Protein AF-A0A6B0T0N5-F1 (afdb_monomer_lite)

pLDDT: mean 71.45, std 16.98, range [38.38, 96.38]

Sequence (260 aa):
MSGNSGDNGNGEDGQPQGGQPSGGQPNGTQPPQDGHQPQDGRPPQGGQQPGGQPPQGGQPPQGQQPQGQPPQGQPPQGQPPQGQPRQRGRSAGRSALDDVTETLQQPSVKKHLEFIVGIFVTVGVGFGLSFFLLASLLPTGSQAAAGGSGSGFITAFGLFFGLFL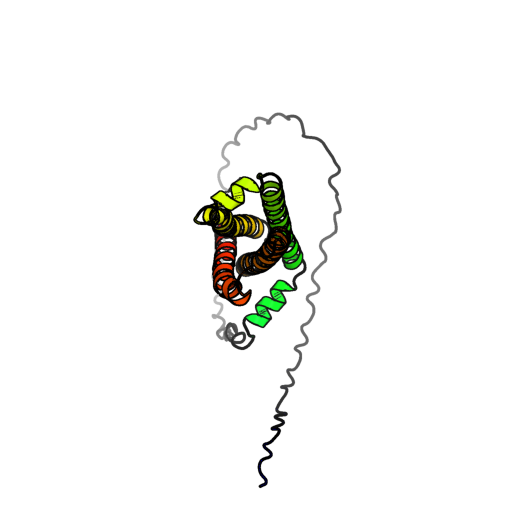TPLVATLTGIITGLEIEEEPRSAALTGAVGGFVGYIVFLFIVFVFSSLVSSGGGGTGNLGEILGPAIGWGIGVAVAGAASAFLARKLRLGGLNVV

Secondary structure (DSSP, 8-state):
------------------PPP------------------S--PPPP-PPP-PPPPPPPPPP-PPPP-PPPP-PPPP-----------TTS-TTS-HHHHHHHHHTSHHHHHHHHHHHHHHHHHHHHHHHHHHHHHHHS-HHHHHTTTTTTHHHHHHHHHHHHHHHHHHHHHHHHHHHHHH--S-HHHHHHHHHHHHHHHHHHHHHHHHHHHHHHHTTT--PPPHHHHHHHHHHHHHHHHHHHHHHHHHHHHHHHTT----

Structure (mmCIF, N/CA/C/O backbone):
data_AF-A0A6B0T0N5-F1
#
_entry.id   AF-A0A6B0T0N5-F1
#
loop_
_atom_site.group_PDB
_atom_site.id
_atom_site.type_symbol
_atom_site.label_atom_id
_atom_site.label_alt_id
_atom_site.label_comp_id
_atom_site.label_asym_id
_atom_site.label_entity_id
_atom_site.label_seq_id
_atom_site.pdbx_PDB_ins_code
_atom_site.Cartn_x
_atom_site.Cartn_y
_atom_site.Cartn_z
_atom_site.occupancy
_atom_site.B_iso_or_equiv
_atom_site.auth_seq_id
_atom_site.auth_comp_id
_atom_site.auth_asym_id
_atom_site.auth_atom_id
_atom_site.pdbx_PDB_model_num
ATOM 1 N N . MET A 1 1 ? 31.386 -46.533 13.422 1.00 45.22 1 MET A N 1
ATOM 2 C CA . MET A 1 1 ? 31.068 -45.411 14.333 1.00 45.22 1 MET A CA 1
ATOM 3 C C . MET A 1 1 ? 29.778 -44.804 13.792 1.00 45.22 1 MET A C 1
ATOM 5 O O . MET A 1 1 ? 29.853 -44.101 12.803 1.00 45.22 1 MET A O 1
ATOM 9 N N . SER A 1 2 ? 28.578 -45.304 14.094 1.00 55.00 2 SER A N 1
ATOM 10 C CA . SER A 1 2 ? 27.897 -45.529 15.383 1.00 55.00 2 SER A CA 1
ATOM 11 C C . SER A 1 2 ? 27.675 -44.236 16.171 1.00 55.00 2 SER A C 1
ATOM 13 O O . SER A 1 2 ? 28.649 -43.624 16.597 1.00 55.00 2 SER A O 1
ATOM 15 N N . GLY A 1 3 ? 26.398 -43.894 16.377 1.00 44.66 3 GLY A N 1
ATOM 16 C CA . GLY A 1 3 ? 25.896 -42.770 17.177 1.00 44.66 3 GLY A CA 1
ATOM 17 C C . GLY A 1 3 ? 25.321 -41.652 16.294 1.00 44.66 3 GLY A C 1
ATOM 18 O O . GLY A 1 3 ? 25.988 -41.222 15.370 1.00 44.66 3 GLY A O 1
ATOM 19 N N . ASN A 1 4 ? 24.118 -41.123 16.493 1.00 55.47 4 ASN A N 1
ATOM 20 C CA . ASN A 1 4 ? 23.304 -41.138 17.695 1.00 55.47 4 ASN A CA 1
ATOM 21 C C . ASN A 1 4 ? 21.843 -40.831 17.331 1.00 55.47 4 ASN A C 1
ATOM 23 O O . ASN A 1 4 ? 21.558 -39.828 16.677 1.00 55.47 4 ASN A O 1
ATOM 27 N N . SER A 1 5 ? 20.951 -41.709 17.774 1.00 61.62 5 SER A N 1
ATOM 28 C CA . SER A 1 5 ? 19.510 -41.508 17.830 1.00 61.62 5 SER A CA 1
ATOM 29 C C . SER A 1 5 ? 19.187 -40.578 19.003 1.00 61.62 5 SER A C 1
ATOM 31 O O . SER A 1 5 ? 19.643 -40.823 20.115 1.00 61.62 5 SER A O 1
ATOM 33 N N . GLY A 1 6 ? 18.387 -39.543 18.772 1.00 54.03 6 GLY A N 1
ATOM 34 C CA . GLY A 1 6 ? 17.740 -38.754 19.823 1.00 54.03 6 GLY A CA 1
ATOM 35 C C . GLY A 1 6 ? 16.381 -38.327 19.282 1.00 54.03 6 GLY A C 1
ATOM 36 O O . GLY A 1 6 ? 16.329 -37.538 18.348 1.00 54.03 6 GLY A O 1
ATOM 37 N N . ASP A 1 7 ? 15.331 -39.097 19.541 1.00 59.59 7 ASP A N 1
ATOM 38 C CA . ASP A 1 7 ? 14.508 -39.098 20.761 1.00 59.59 7 ASP A CA 1
ATOM 39 C C . ASP A 1 7 ? 13.279 -38.201 20.544 1.00 59.59 7 ASP A C 1
ATOM 41 O O . ASP A 1 7 ? 13.324 -36.976 20.646 1.00 59.59 7 ASP A O 1
ATOM 45 N N . ASN A 1 8 ? 12.196 -38.864 20.128 1.00 52.53 8 ASN A N 1
ATOM 46 C CA . ASN A 1 8 ? 10.868 -38.305 19.927 1.00 52.53 8 ASN A CA 1
ATOM 47 C C . ASN A 1 8 ? 10.165 -38.241 21.287 1.00 52.53 8 ASN A C 1
ATOM 49 O O . ASN A 1 8 ? 9.547 -39.215 21.722 1.00 52.53 8 ASN A O 1
ATOM 53 N N . GLY A 1 9 ? 10.229 -37.081 21.934 1.00 53.62 9 GLY A N 1
ATOM 54 C CA . GLY A 1 9 ? 9.404 -36.773 23.096 1.00 53.62 9 GLY A CA 1
ATOM 55 C C . GLY A 1 9 ? 7.962 -36.473 22.687 1.00 53.62 9 GLY A C 1
ATOM 56 O O . GLY A 1 9 ? 7.619 -35.321 22.428 1.00 53.62 9 GLY A O 1
ATOM 57 N N . ASN A 1 10 ? 7.121 -37.509 22.649 1.00 53.97 10 ASN A N 1
ATOM 58 C CA . ASN A 1 10 ? 5.663 -37.384 22.700 1.00 53.97 10 ASN A CA 1
ATOM 59 C C . ASN A 1 10 ? 5.256 -36.863 24.088 1.00 53.97 10 ASN A C 1
ATOM 61 O O . ASN A 1 10 ? 5.257 -37.615 25.060 1.00 53.97 10 ASN A O 1
ATOM 65 N N . GLY A 1 11 ? 4.915 -35.578 24.174 1.00 50.91 11 GLY A N 1
ATOM 66 C CA . GLY A 1 11 ? 4.232 -34.985 25.323 1.00 50.91 11 GLY A CA 1
ATOM 67 C C . GLY A 1 11 ? 2.725 -34.959 25.084 1.00 50.91 11 GLY A C 1
ATOM 68 O O . GLY A 1 11 ? 2.196 -33.971 24.577 1.00 50.91 11 GLY A O 1
ATOM 69 N N . GLU A 1 12 ? 2.048 -36.055 25.417 1.00 54.28 12 GLU A N 1
ATOM 70 C CA . GLU A 1 12 ? 0.588 -36.158 25.492 1.00 54.28 12 GLU A CA 1
ATOM 71 C C . GLU A 1 12 ? 0.124 -35.826 26.917 1.00 54.28 12 GLU A C 1
ATOM 73 O O . GLU A 1 12 ? -0.150 -36.732 27.693 1.00 54.28 12 GLU A O 1
ATOM 78 N N . ASP A 1 13 ? 0.000 -34.543 27.272 1.00 55.19 13 ASP A N 1
ATOM 79 C CA . ASP A 1 13 ? -0.496 -34.152 28.599 1.00 55.19 13 ASP A CA 1
ATOM 80 C C . ASP A 1 13 ? -1.649 -33.136 28.522 1.00 55.19 13 ASP A C 1
ATOM 82 O O . ASP A 1 13 ? -1.466 -31.944 28.277 1.00 55.19 13 ASP A O 1
ATOM 86 N N . GLY A 1 14 ? -2.856 -33.631 28.819 1.00 48.72 14 GLY A N 1
ATOM 87 C CA . GLY A 1 14 ? -3.828 -32.922 29.656 1.00 48.72 14 GLY A CA 1
ATOM 88 C C . GLY A 1 14 ? -4.760 -31.908 28.988 1.00 48.72 14 GLY A C 1
ATOM 89 O O . GLY A 1 14 ? -4.636 -30.706 29.207 1.00 48.72 14 GLY A O 1
ATOM 90 N N . GLN A 1 15 ? -5.803 -32.384 28.301 1.00 51.88 15 GLN A N 1
ATOM 91 C CA . GLN A 1 15 ? -7.013 -31.581 28.077 1.00 51.88 15 GLN A CA 1
ATOM 92 C C . GLN A 1 15 ? -7.787 -31.395 29.400 1.00 51.88 15 GLN A C 1
ATOM 94 O O . GLN A 1 15 ? -8.217 -32.388 29.990 1.00 51.88 15 GLN A O 1
ATOM 99 N N . PRO A 1 16 ? -8.055 -30.160 29.865 1.00 59.62 16 PRO A N 1
ATOM 100 C CA . PRO A 1 16 ? -9.042 -29.939 30.911 1.00 59.62 16 PRO A CA 1
ATOM 101 C C . PRO A 1 16 ? -10.453 -30.037 30.310 1.00 59.62 16 PRO A C 1
ATOM 103 O O . PRO A 1 16 ? -10.845 -29.224 29.472 1.00 59.62 16 PRO A O 1
ATOM 106 N N . GLN A 1 17 ? -11.237 -31.021 30.764 1.00 52.34 17 GLN A N 1
ATOM 107 C CA . GLN A 1 17 ? -12.689 -31.068 30.561 1.00 52.34 17 GLN A CA 1
ATOM 108 C C . GLN A 1 17 ? -13.335 -29.880 31.290 1.00 52.34 17 GLN A C 1
ATOM 110 O O . GLN A 1 17 ? -13.640 -29.936 32.481 1.00 52.34 17 GLN A O 1
ATOM 115 N N . GLY A 1 18 ? -13.509 -28.771 30.573 1.00 47.53 18 GLY A N 1
ATOM 116 C CA . GLY A 1 18 ? -14.302 -27.633 31.018 1.00 47.53 18 GLY A CA 1
ATOM 117 C C . GLY A 1 18 ? -15.788 -27.948 30.877 1.00 47.53 18 GLY A C 1
ATOM 118 O O . GLY A 1 18 ? -16.300 -28.033 29.764 1.00 47.53 18 GLY A O 1
ATOM 119 N N . GLY A 1 19 ? -16.477 -28.126 32.004 1.00 49.06 19 GLY A N 1
ATOM 120 C CA . GLY A 1 19 ? -17.927 -28.285 32.046 1.00 49.06 19 GLY A CA 1
ATOM 121 C C . GLY A 1 19 ? -18.649 -27.087 31.421 1.00 49.06 19 GLY A C 1
ATOM 122 O O . GLY A 1 19 ? -18.372 -25.935 31.754 1.00 49.06 19 GLY A O 1
ATOM 123 N N . GLN A 1 20 ? -19.587 -27.376 30.518 1.00 52.75 20 GLN A N 1
ATOM 124 C CA . GLN A 1 20 ? -20.533 -26.414 29.954 1.00 52.75 20 GLN A CA 1
ATOM 125 C C . GLN A 1 20 ? -21.443 -25.839 31.053 1.00 52.75 20 GLN A C 1
ATOM 127 O O . GLN A 1 20 ? -22.179 -26.600 31.686 1.00 52.75 20 GLN A O 1
ATOM 132 N N . PRO A 1 21 ? -21.503 -24.511 31.246 1.00 59.00 21 PRO A N 1
ATOM 133 C CA . PRO A 1 21 ? -22.645 -23.902 31.902 1.00 59.00 21 PRO A CA 1
ATOM 134 C C . PRO A 1 21 ? -23.832 -23.914 30.927 1.00 59.00 21 PRO A C 1
ATOM 136 O O . PRO A 1 21 ? -23.795 -23.288 29.868 1.00 59.00 21 PRO A O 1
ATOM 139 N N . SER A 1 22 ? -24.893 -24.640 31.289 1.00 53.03 22 SER A N 1
ATOM 140 C CA . SER A 1 22 ? -26.209 -24.533 30.648 1.00 53.03 22 SER A CA 1
ATOM 141 C C . SER A 1 22 ? -26.789 -23.146 30.938 1.00 53.03 22 SER A C 1
ATOM 143 O O . SER A 1 22 ? -27.428 -22.925 31.964 1.00 53.03 22 SER A O 1
ATOM 145 N N . GLY A 1 23 ? -26.503 -22.188 30.056 1.00 48.84 23 GLY A N 1
ATOM 146 C CA . GLY A 1 23 ? -27.113 -20.864 30.062 1.00 48.84 23 GLY A CA 1
ATOM 147 C C . GLY A 1 23 ? -28.524 -20.941 29.490 1.00 48.84 23 GLY A C 1
ATOM 148 O O . GLY A 1 23 ? -28.699 -21.218 28.306 1.00 48.84 23 GLY A O 1
ATOM 149 N N . GLY A 1 24 ? -29.527 -20.714 30.337 1.00 47.44 24 GLY A N 1
ATOM 150 C CA . GLY A 1 24 ? -30.916 -20.573 29.917 1.00 47.44 24 GLY A CA 1
ATOM 151 C C . GLY A 1 24 ? -31.087 -19.408 28.939 1.00 47.44 24 GLY A C 1
ATOM 152 O O . GLY A 1 24 ? -30.559 -18.318 29.155 1.00 47.44 24 GLY A O 1
ATOM 153 N N . GLN A 1 25 ? -31.836 -19.655 27.865 1.00 51.22 25 GLN A N 1
ATOM 154 C CA . GLN A 1 25 ? -32.282 -18.646 26.907 1.00 51.22 25 GLN A CA 1
ATOM 155 C C . GLN A 1 25 ? -33.119 -17.562 27.607 1.00 51.22 25 GLN A C 1
ATOM 157 O O . GLN A 1 25 ? -34.150 -17.886 28.203 1.00 51.22 25 GLN A O 1
ATOM 162 N N . PRO A 1 26 ? -32.774 -16.270 27.476 1.00 55.97 26 PRO A N 1
ATOM 163 C CA . PRO A 1 26 ? -33.739 -15.204 27.660 1.00 55.97 26 PRO A CA 1
ATOM 164 C C . PRO A 1 26 ? -34.680 -15.217 26.453 1.00 55.97 26 PRO A C 1
ATOM 166 O O . PRO A 1 26 ? -34.290 -14.913 25.325 1.00 55.97 26 PRO A O 1
ATOM 169 N N . ASN A 1 27 ? -35.928 -15.599 26.700 1.00 54.50 27 ASN A N 1
ATOM 170 C CA . ASN A 1 27 ? -37.027 -15.469 25.757 1.00 54.50 27 ASN A CA 1
ATOM 171 C C . ASN A 1 27 ? -37.377 -13.972 25.662 1.00 54.50 27 ASN A C 1
ATOM 173 O O . ASN A 1 27 ? -38.147 -13.452 26.466 1.00 54.50 27 ASN A O 1
ATOM 177 N N . GLY A 1 28 ? -36.708 -13.257 24.756 1.00 46.03 28 GLY A N 1
ATOM 178 C CA . GLY A 1 28 ? -36.844 -11.815 24.560 1.00 46.03 28 GLY A CA 1
ATOM 179 C C . GLY A 1 28 ? -37.421 -11.500 23.187 1.00 46.03 28 GLY A C 1
ATOM 180 O O . GLY A 1 28 ? -36.682 -11.389 22.218 1.00 46.03 28 GLY A O 1
ATOM 181 N N . THR A 1 29 ? -38.749 -11.413 23.139 1.00 50.28 29 THR A N 1
ATOM 182 C CA . THR A 1 29 ? -39.591 -10.648 22.200 1.00 50.28 29 THR A CA 1
ATOM 183 C C . THR A 1 29 ? -38.930 -10.087 20.934 1.00 50.28 29 THR A C 1
ATOM 185 O O . THR A 1 29 ? -38.256 -9.058 20.955 1.00 50.28 29 THR A O 1
ATOM 188 N N . GLN A 1 30 ? -39.266 -10.732 19.817 1.00 52.97 30 GLN A N 1
ATOM 189 C CA . GLN A 1 30 ? -39.286 -10.189 18.458 1.00 52.97 30 GLN A CA 1
ATOM 190 C C . GLN A 1 30 ? -39.904 -8.773 18.429 1.00 52.97 30 GLN A C 1
ATOM 192 O O . GLN A 1 30 ? -41.056 -8.623 18.845 1.00 52.97 30 GLN A O 1
ATOM 197 N N . PRO A 1 31 ? -39.212 -7.738 17.920 1.00 60.34 31 PRO A N 1
ATOM 198 C CA . PRO A 1 31 ? -39.887 -6.522 17.492 1.00 60.34 31 PRO A CA 1
ATOM 199 C C . PRO A 1 31 ? -40.668 -6.798 16.189 1.00 60.34 31 PRO A C 1
ATOM 201 O O . PRO A 1 31 ? -40.189 -7.561 15.342 1.00 60.34 31 PRO A O 1
ATOM 204 N N . PRO A 1 32 ? -41.872 -6.222 16.018 1.00 58.97 32 PRO A N 1
ATOM 205 C CA . PRO A 1 32 ? -42.664 -6.392 14.806 1.00 58.97 32 PRO A CA 1
ATOM 206 C C . PRO A 1 32 ? -41.927 -5.824 13.587 1.00 58.97 32 PRO A C 1
ATOM 208 O O . PRO A 1 32 ? -41.396 -4.714 13.609 1.00 58.97 32 PRO A O 1
ATOM 211 N N . GLN A 1 33 ? -41.885 -6.627 12.524 1.00 53.69 33 GLN A N 1
ATOM 212 C CA . GLN A 1 33 ? -41.485 -6.211 11.186 1.00 53.69 33 GLN A CA 1
ATOM 213 C C . GLN A 1 33 ? -42.574 -5.308 10.602 1.00 53.69 33 GLN A C 1
ATOM 215 O O . GLN A 1 33 ? -43.475 -5.788 9.919 1.00 53.69 33 GLN A O 1
ATOM 220 N N . ASP A 1 34 ? -42.464 -4.004 10.832 1.00 51.75 34 ASP A N 1
ATOM 221 C CA . ASP A 1 34 ? -43.164 -3.021 10.010 1.00 51.75 34 ASP A CA 1
ATOM 222 C C . ASP A 1 34 ? -42.288 -2.713 8.798 1.00 51.75 34 ASP A C 1
ATOM 224 O O . ASP A 1 34 ? -41.335 -1.931 8.832 1.00 51.75 34 ASP A O 1
ATOM 228 N N . GLY A 1 35 ? -42.576 -3.434 7.717 1.00 54.34 35 GLY A N 1
ATOM 229 C CA . GLY A 1 35 ? -41.974 -3.198 6.422 1.00 54.34 35 GLY A CA 1
ATOM 230 C C . GLY A 1 35 ? -42.532 -1.930 5.797 1.00 54.34 35 GLY A C 1
ATOM 231 O O . GLY A 1 35 ? -43.710 -1.890 5.477 1.00 54.34 35 GLY A O 1
ATOM 232 N N . HIS A 1 36 ? -41.668 -0.959 5.510 1.00 50.00 36 HIS A N 1
ATOM 233 C CA . HIS A 1 36 ? -41.906 0.039 4.471 1.00 50.00 36 HIS A CA 1
ATOM 234 C C . HIS A 1 36 ? -40.591 0.328 3.735 1.00 50.00 36 HIS A C 1
ATOM 236 O O . HIS A 1 36 ? -39.667 0.931 4.274 1.00 50.00 36 HIS A O 1
ATOM 242 N N . GLN A 1 37 ? -40.519 -0.132 2.484 1.00 59.84 37 GLN A N 1
ATOM 243 C CA . GLN A 1 37 ? -39.606 0.395 1.471 1.00 59.84 37 GLN A CA 1
ATOM 244 C C . GLN A 1 37 ? -39.959 1.864 1.200 1.00 59.84 37 GLN A C 1
ATOM 246 O O . GLN A 1 37 ? -41.126 2.146 0.919 1.00 59.84 37 GLN A O 1
ATOM 251 N N . PRO A 1 38 ? -38.994 2.795 1.167 1.00 55.47 38 PRO A N 1
ATOM 252 C CA . PRO A 1 38 ? -39.177 4.043 0.451 1.00 55.47 38 PRO A CA 1
ATOM 253 C C . PRO A 1 38 ? -38.875 3.799 -1.028 1.00 55.47 38 PRO A C 1
ATOM 255 O O . PRO A 1 38 ? -37.735 3.562 -1.426 1.00 55.47 38 PRO A O 1
ATOM 258 N N . GLN A 1 39 ? -39.949 3.829 -1.810 1.00 49.47 39 GLN A N 1
ATOM 259 C CA . GLN A 1 39 ? -39.940 4.016 -3.252 1.00 49.47 39 GLN A CA 1
ATOM 260 C C . GLN A 1 39 ? -39.214 5.302 -3.656 1.00 49.47 39 GLN A C 1
ATOM 262 O O . GLN A 1 39 ? -39.165 6.294 -2.928 1.00 49.47 39 GLN A O 1
ATOM 267 N N . ASP A 1 40 ? -38.713 5.237 -4.880 1.00 55.44 40 ASP A N 1
ATOM 268 C CA . ASP A 1 40 ? -38.155 6.293 -5.704 1.00 55.44 40 ASP A CA 1
ATOM 269 C C . ASP A 1 40 ? -38.819 7.677 -5.576 1.00 55.44 40 ASP A C 1
ATOM 271 O O . ASP A 1 40 ? -40.035 7.828 -5.652 1.00 55.44 40 ASP A O 1
ATOM 275 N N . GLY A 1 41 ? -37.965 8.705 -5.564 1.00 53.41 41 GLY A N 1
ATOM 276 C CA . GLY A 1 41 ? -38.177 9.930 -6.336 1.00 53.41 41 GLY A CA 1
ATOM 277 C C . GLY A 1 41 ? -39.204 10.944 -5.822 1.00 53.41 41 GLY A C 1
ATOM 278 O O . GLY A 1 41 ? -40.396 10.826 -6.086 1.00 53.41 41 GLY A O 1
ATOM 279 N N . ARG A 1 42 ? -38.693 12.053 -5.267 1.00 55.69 42 ARG A N 1
ATOM 280 C CA . ARG A 1 42 ? -38.966 13.470 -5.631 1.00 55.69 42 ARG A CA 1
ATOM 281 C C . ARG A 1 42 ? -38.661 14.385 -4.431 1.00 55.69 42 ARG A C 1
ATOM 283 O O . ARG A 1 42 ? -39.064 14.063 -3.318 1.00 55.69 42 ARG A O 1
ATOM 290 N N . PRO A 1 43 ? -37.996 15.539 -4.626 1.00 55.75 43 PRO A N 1
ATOM 291 C CA . PRO A 1 43 ? -37.850 16.528 -3.562 1.00 55.75 43 PRO A CA 1
ATOM 292 C C . PRO A 1 43 ? -39.220 17.159 -3.241 1.00 55.75 43 PRO A C 1
ATOM 294 O O . PRO A 1 43 ? -39.907 17.597 -4.170 1.00 55.75 43 PRO A O 1
ATOM 297 N N . PRO A 1 44 ? -39.641 17.242 -1.964 1.00 57.66 44 PRO A N 1
ATOM 298 C CA . PRO A 1 44 ? -40.826 18.001 -1.602 1.00 57.66 44 PRO A CA 1
ATOM 299 C C . PRO A 1 44 ? -40.544 19.499 -1.765 1.00 57.66 44 PRO A C 1
ATOM 301 O O . PRO A 1 44 ? -39.641 20.061 -1.143 1.00 57.66 44 PRO A O 1
ATOM 304 N N . GLN A 1 45 ? -41.330 20.133 -2.634 1.00 57.38 45 GLN A N 1
ATOM 305 C CA . GLN A 1 45 ? -41.459 21.582 -2.744 1.00 57.38 45 GLN A CA 1
ATOM 306 C C . GLN A 1 45 ? -41.973 22.186 -1.434 1.00 57.38 45 GLN A C 1
ATOM 308 O O . GLN A 1 45 ? -42.754 21.573 -0.709 1.00 57.38 45 GLN A O 1
ATOM 313 N N . GLY A 1 46 ? -41.515 23.412 -1.173 1.00 57.78 46 GLY A N 1
ATOM 314 C CA . GLY A 1 46 ? -41.734 24.173 0.050 1.00 57.78 46 GLY A CA 1
ATOM 315 C C . GLY A 1 46 ? -43.174 24.192 0.561 1.00 57.78 46 GLY A C 1
ATOM 316 O O . GLY A 1 46 ? -44.110 24.534 -0.158 1.00 57.78 46 GLY A O 1
ATOM 317 N N . GLY A 1 47 ? -43.308 23.891 1.851 1.00 48.97 47 GLY A N 1
ATOM 318 C CA . GLY A 1 47 ? -44.501 24.121 2.653 1.00 48.97 47 GLY A CA 1
ATOM 319 C C . GLY A 1 47 ? -44.186 25.125 3.760 1.00 48.97 47 GLY A C 1
ATOM 320 O O . GLY A 1 47 ? -43.198 24.990 4.474 1.00 48.97 47 GLY A O 1
ATOM 321 N N . GLN A 1 48 ? -45.017 26.158 3.836 1.00 53.41 48 GLN A N 1
ATOM 322 C CA . GLN A 1 48 ? -44.965 27.307 4.738 1.00 53.41 48 GLN A CA 1
ATOM 323 C C . GLN A 1 48 ? -44.834 26.910 6.220 1.00 53.41 48 GLN A C 1
ATOM 325 O O . GLN A 1 48 ? -45.553 26.038 6.700 1.00 53.41 48 GLN A O 1
ATOM 330 N N . GLN A 1 49 ? -43.960 27.604 6.958 1.00 53.00 49 GLN A N 1
ATOM 331 C CA . GLN A 1 49 ? -43.926 27.560 8.423 1.00 53.00 49 GLN A CA 1
ATOM 332 C C . GLN A 1 49 ? -45.215 28.183 8.993 1.00 53.00 49 GLN A C 1
ATOM 334 O O . GLN A 1 49 ? -45.481 29.357 8.720 1.00 53.00 49 GLN A O 1
ATOM 339 N N . PRO A 1 50 ? -46.002 27.464 9.812 1.00 52.00 50 PRO A N 1
ATOM 340 C CA . PRO A 1 50 ? -47.078 28.072 10.579 1.00 52.00 50 PRO A CA 1
ATOM 341 C C . PRO A 1 50 ? -46.466 28.902 11.712 1.00 52.00 50 PRO A C 1
ATOM 343 O O . PRO A 1 50 ? -45.792 28.370 12.595 1.00 52.00 50 PRO A O 1
ATOM 346 N N . GLY A 1 51 ? -46.696 30.214 11.685 1.00 54.50 51 GLY A N 1
ATOM 347 C CA . GLY A 1 51 ? -46.376 31.112 12.790 1.00 54.50 51 GLY A CA 1
ATOM 348 C C . GLY A 1 51 ? -47.226 30.778 14.015 1.00 54.50 51 GLY A C 1
ATOM 349 O O . GLY A 1 51 ? -48.368 31.217 14.118 1.00 54.50 51 GLY A O 1
ATOM 350 N N . GLY A 1 52 ? -46.673 29.986 14.934 1.00 44.28 52 GLY A N 1
ATOM 351 C CA . GLY A 1 52 ? -47.258 29.715 16.245 1.00 44.28 52 GLY A CA 1
ATOM 352 C C . GLY A 1 52 ? -46.738 30.703 17.287 1.00 44.28 52 GLY A C 1
ATOM 353 O O . GLY A 1 52 ? -45.534 30.783 17.520 1.00 44.28 52 GLY A O 1
ATOM 354 N N . GLN A 1 53 ? -47.649 31.458 17.904 1.00 60.03 53 GLN A N 1
ATOM 355 C CA . GLN A 1 53 ? -47.387 32.329 19.054 1.00 60.03 53 GLN A CA 1
ATOM 356 C C . GLN A 1 53 ? -46.746 31.557 20.225 1.00 60.03 53 GLN A C 1
ATOM 358 O O . GLN A 1 53 ? -47.126 30.411 20.477 1.00 60.03 53 GLN A O 1
ATOM 363 N N . PRO A 1 54 ? -45.836 32.181 20.997 1.00 59.00 54 PRO A N 1
ATOM 364 C CA . PRO A 1 54 ? -45.335 31.587 22.230 1.00 59.00 54 PRO A CA 1
ATOM 365 C C . PRO A 1 54 ? -46.466 31.503 23.276 1.00 59.00 54 PRO A C 1
ATOM 367 O O . PRO A 1 54 ? -47.161 32.500 23.497 1.00 59.00 54 PRO A O 1
ATOM 370 N N . PRO A 1 55 ? -46.669 30.349 23.937 1.00 58.53 55 PRO A N 1
ATOM 371 C CA . PRO A 1 55 ? -47.660 30.227 24.997 1.00 58.53 55 PRO A CA 1
ATOM 372 C C . PRO A 1 55 ? -47.254 31.074 26.210 1.00 58.53 55 PRO A C 1
ATOM 374 O O . PRO A 1 55 ? -46.131 30.995 26.709 1.00 58.53 55 PRO A O 1
ATOM 377 N N . GLN A 1 56 ? -48.193 31.908 26.665 1.00 55.38 56 GLN A N 1
ATOM 378 C CA . GLN A 1 56 ? -48.081 32.690 27.893 1.00 55.38 56 GLN A CA 1
ATOM 379 C C . GLN A 1 56 ? -47.990 31.773 29.117 1.00 55.38 56 GLN A C 1
ATOM 381 O O . GLN A 1 56 ? -48.640 30.732 29.189 1.00 55.38 56 GLN A O 1
ATOM 386 N N . GLY A 1 57 ? -47.159 32.198 30.070 1.00 54.06 57 GLY A N 1
ATOM 387 C CA . GLY A 1 57 ? -46.780 31.459 31.267 1.00 54.06 57 GLY A CA 1
ATOM 388 C C . GLY A 1 57 ? -47.952 30.904 32.075 1.00 54.06 57 GLY A C 1
ATOM 389 O O . GLY A 1 57 ? -48.795 31.645 32.574 1.00 54.06 57 GLY A O 1
ATOM 390 N N . GLY A 1 58 ? -47.931 29.587 32.269 1.00 48.19 58 GLY A N 1
ATOM 391 C CA . GLY A 1 58 ? -48.638 28.915 33.351 1.00 48.19 58 GLY A CA 1
ATOM 392 C C . GLY A 1 58 ? -47.725 28.810 34.572 1.00 48.19 58 GLY A C 1
ATOM 393 O O . GLY A 1 58 ? -46.578 28.378 34.458 1.00 48.19 58 GLY A O 1
ATOM 394 N N . GLN A 1 59 ? -48.227 29.224 35.736 1.00 61.03 59 GLN A N 1
ATOM 395 C CA . GLN A 1 59 ? -47.573 29.016 37.029 1.00 61.03 59 GLN A CA 1
ATOM 396 C C . GLN A 1 59 ? -47.320 27.516 37.273 1.00 61.03 59 GLN A C 1
ATOM 398 O O . GLN A 1 59 ? -48.208 26.702 37.006 1.00 61.03 59 GLN A O 1
ATOM 403 N N . PRO A 1 60 ? -46.146 27.130 37.807 1.00 58.28 60 PRO A N 1
ATOM 404 C CA . PRO A 1 60 ? -45.889 25.743 38.167 1.00 58.28 60 PRO A CA 1
ATOM 405 C C . PRO A 1 60 ? -46.829 25.306 39.308 1.00 58.28 60 PRO A C 1
ATOM 407 O O . PRO A 1 60 ? -47.016 26.066 40.265 1.00 58.28 60 PRO A O 1
ATOM 410 N N . PRO A 1 61 ? -47.406 24.090 39.256 1.00 57.69 61 PRO A N 1
ATOM 411 C CA . PRO A 1 61 ? -48.209 23.560 40.349 1.00 57.69 61 PRO A CA 1
ATOM 412 C C . PRO A 1 61 ? -47.333 23.388 41.594 1.00 57.69 61 PRO A C 1
ATOM 414 O O . PRO A 1 61 ? -46.304 22.712 41.548 1.00 57.69 61 PRO A O 1
ATOM 417 N N . GLN A 1 62 ? -47.746 23.976 42.719 1.00 53.28 62 GLN A N 1
ATOM 418 C CA . GLN A 1 62 ? -47.169 23.682 44.031 1.00 53.28 62 GLN A CA 1
ATOM 419 C C . GLN A 1 62 ? -47.554 22.251 44.429 1.00 53.28 62 GLN A C 1
ATOM 421 O O . GLN A 1 62 ? -48.593 22.009 45.041 1.00 53.28 62 GLN A O 1
ATOM 426 N N . GLY A 1 63 ? -46.722 21.288 44.034 1.00 48.28 63 GLY A N 1
ATOM 427 C CA . GLY A 1 63 ? -46.817 19.909 44.492 1.00 48.28 63 GLY A CA 1
ATOM 428 C C . GLY A 1 63 ? -46.441 19.819 45.968 1.00 48.28 63 GLY A C 1
ATOM 429 O O . GLY A 1 63 ? -45.309 20.120 46.345 1.00 48.28 63 GLY A O 1
ATOM 430 N N . GLN A 1 64 ? -47.394 19.402 46.802 1.00 52.53 64 GLN A N 1
ATOM 431 C CA . GLN A 1 64 ? -47.144 19.026 48.191 1.00 52.53 64 GLN A CA 1
ATOM 432 C C . GLN A 1 64 ? -46.152 17.859 48.213 1.00 52.53 64 GLN A C 1
ATOM 434 O O . GLN A 1 64 ? -46.405 16.809 47.623 1.00 52.53 64 GLN A O 1
ATOM 439 N N . GLN A 1 65 ? -45.011 18.049 48.877 1.00 55.12 65 GLN A N 1
ATOM 440 C CA . GLN A 1 65 ? -44.047 16.981 49.119 1.00 55.12 65 GLN A CA 1
ATOM 441 C C . GLN A 1 65 ? -44.686 15.928 50.038 1.00 55.12 65 GLN A C 1
ATOM 443 O O . GLN A 1 65 ? -45.083 16.270 51.156 1.00 55.12 65 GLN A O 1
ATOM 448 N N . PRO A 1 66 ? -44.773 14.653 49.625 1.00 56.91 66 PRO A N 1
ATOM 449 C CA . PRO A 1 66 ? -45.168 13.586 50.529 1.00 56.91 66 PRO A CA 1
ATOM 450 C C . PRO A 1 66 ? -44.095 13.451 51.615 1.00 56.91 66 PRO A C 1
ATOM 452 O O . PRO A 1 66 ? -42.945 13.120 51.321 1.00 56.91 66 PRO A O 1
ATOM 455 N N . GLN A 1 67 ? -44.461 13.700 52.873 1.00 52.53 67 GLN A N 1
ATOM 456 C CA . GLN A 1 67 ? -43.647 13.343 54.038 1.00 52.53 67 GLN A CA 1
ATOM 457 C C . GLN A 1 67 ? -43.667 11.817 54.206 1.00 52.53 67 GLN A C 1
ATOM 459 O O . GLN A 1 67 ? -44.379 11.267 55.043 1.00 52.53 67 GLN A O 1
ATOM 464 N N . GLY A 1 68 ? -42.916 11.116 53.358 1.00 48.41 68 GLY A N 1
ATOM 465 C CA . GLY A 1 68 ? -42.627 9.699 53.530 1.00 48.41 68 GLY A CA 1
ATOM 466 C C . GLY A 1 68 ? -41.544 9.528 54.590 1.00 48.41 68 GLY A C 1
ATOM 467 O O . GLY A 1 68 ? -40.425 10.006 54.412 1.00 48.41 68 GLY A O 1
ATOM 468 N N . GLN A 1 69 ? -41.875 8.859 55.696 1.00 61.22 69 GLN A N 1
ATOM 469 C CA . GLN A 1 69 ? -40.886 8.402 56.671 1.00 61.22 69 GLN A CA 1
ATOM 470 C C . GLN A 1 69 ? -39.814 7.559 55.957 1.00 61.22 69 GLN A C 1
ATOM 472 O O . GLN A 1 69 ? -40.171 6.684 55.162 1.00 61.22 69 GLN A O 1
ATOM 477 N N . PRO A 1 70 ? -38.514 7.788 56.217 1.00 59.59 70 PRO A N 1
ATOM 478 C CA . PRO A 1 70 ? -37.467 6.957 55.648 1.00 59.59 70 PRO A CA 1
ATOM 479 C C . PRO A 1 70 ? -37.641 5.523 56.170 1.00 59.59 70 PRO A C 1
ATOM 481 O O . PRO A 1 70 ? -37.716 5.330 57.388 1.00 59.59 70 PRO A O 1
ATOM 484 N N . PRO A 1 71 ? -37.706 4.505 55.294 1.00 59.03 71 PRO A N 1
ATOM 485 C CA . PRO A 1 71 ? -37.704 3.122 55.734 1.00 59.03 71 PRO A CA 1
ATOM 486 C C . PRO A 1 71 ? -36.401 2.870 56.495 1.00 59.03 71 PRO A C 1
ATOM 488 O O . PRO A 1 71 ? -35.315 3.008 55.931 1.00 59.03 71 PRO A O 1
ATOM 491 N N . GLN A 1 72 ? -36.495 2.491 57.771 1.00 56.22 72 GLN A N 1
ATOM 492 C CA . GLN A 1 72 ? -35.376 1.918 58.524 1.00 56.22 72 GLN A CA 1
ATOM 493 C C . GLN A 1 72 ? -35.106 0.500 58.001 1.00 56.22 72 GLN A C 1
ATOM 495 O O . GLN A 1 72 ? -35.364 -0.499 58.666 1.00 56.22 72 GLN A O 1
ATOM 500 N N . GLY A 1 73 ? -34.639 0.406 56.758 1.00 49.78 73 GLY A N 1
ATOM 501 C CA . GLY A 1 73 ? -34.079 -0.816 56.208 1.00 49.78 73 GLY A CA 1
ATOM 502 C C . GLY A 1 73 ? -32.632 -0.924 56.660 1.00 49.78 73 GLY A C 1
ATOM 503 O O . GLY A 1 73 ? -31.822 -0.053 56.345 1.00 49.78 73 GLY A O 1
ATOM 504 N N . GLN A 1 74 ? -32.305 -1.979 57.408 1.00 61.75 74 GLN A N 1
ATOM 505 C CA . GLN A 1 74 ? -30.916 -2.367 57.648 1.00 61.75 74 GLN A CA 1
ATOM 506 C C . GLN A 1 74 ? -30.174 -2.414 56.302 1.00 61.75 74 GLN A C 1
ATOM 508 O O . GLN A 1 74 ? -30.726 -2.958 55.339 1.00 61.75 74 GLN A O 1
ATOM 513 N N . PRO A 1 75 ? -28.955 -1.853 56.198 1.00 58.25 75 PRO A N 1
ATOM 514 C CA . PRO A 1 75 ? -28.180 -1.957 54.974 1.00 58.25 75 PRO A CA 1
ATOM 515 C C . PRO A 1 75 ? -28.008 -3.447 54.663 1.00 58.25 75 PRO A C 1
ATOM 517 O O . PRO A 1 75 ? -27.547 -4.190 55.538 1.00 58.25 75 PRO A O 1
ATOM 520 N N . PRO A 1 76 ? -28.376 -3.914 53.457 1.00 59.25 76 PRO A N 1
ATOM 521 C CA . PRO A 1 76 ? -28.010 -5.250 53.039 1.00 59.25 76 PRO A CA 1
ATOM 522 C C . PRO A 1 76 ? -26.493 -5.325 53.173 1.00 59.25 76 PRO A C 1
ATOM 524 O O . PRO A 1 76 ? -25.780 -4.522 52.567 1.00 59.25 76 PRO A O 1
ATOM 527 N N . GLN A 1 77 ? -25.992 -6.256 53.985 1.00 58.31 77 GLN A N 1
ATOM 528 C CA . GLN A 1 77 ? -24.597 -6.674 53.915 1.00 58.31 77 GLN A CA 1
ATOM 529 C C . GLN A 1 77 ? -24.418 -7.374 52.566 1.00 58.31 77 GLN A C 1
ATOM 531 O O . GLN A 1 77 ? -24.392 -8.598 52.464 1.00 58.31 77 GLN A O 1
ATOM 536 N N . GLY A 1 78 ? -24.380 -6.574 51.502 1.00 47.75 78 GLY A N 1
ATOM 537 C CA . GLY A 1 78 ? -23.956 -7.002 50.193 1.00 47.75 78 GLY A CA 1
ATOM 538 C C . GLY A 1 78 ? -22.503 -7.394 50.343 1.00 47.75 78 GLY A C 1
ATOM 539 O O . GLY A 1 78 ? -21.638 -6.533 50.505 1.00 47.75 78 GLY A O 1
ATOM 540 N N . GLN A 1 79 ? -22.246 -8.701 50.329 1.00 60.22 79 GLN A N 1
ATOM 541 C CA . GLN A 1 79 ? -20.922 -9.205 50.014 1.00 60.22 79 GLN A CA 1
ATOM 542 C C . GLN A 1 79 ? -20.447 -8.426 48.782 1.00 60.22 79 GLN A C 1
ATOM 544 O O . GLN A 1 79 ? -21.215 -8.331 47.815 1.00 60.22 79 GLN A O 1
ATOM 549 N N . PRO A 1 80 ? -19.249 -7.812 48.812 1.00 59.66 80 PRO A N 1
ATOM 550 C CA . PRO A 1 80 ? -18.722 -7.170 47.623 1.00 59.66 80 PRO A CA 1
ATOM 551 C C . PRO A 1 80 ? -18.812 -8.214 46.512 1.00 59.66 80 PRO A C 1
ATOM 553 O O . PRO A 1 80 ? -18.375 -9.347 46.749 1.00 59.66 80 PRO A O 1
ATOM 556 N N . PRO A 1 81 ? -19.425 -7.904 45.351 1.00 59.75 81 PRO A N 1
ATOM 557 C CA . PRO A 1 81 ? -19.362 -8.816 44.229 1.00 59.75 81 PRO A CA 1
ATOM 558 C C . PRO A 1 81 ? -17.877 -9.081 44.058 1.00 59.75 81 PRO A C 1
ATOM 560 O O . PRO A 1 81 ? -17.114 -8.138 43.833 1.00 59.75 81 PRO A O 1
ATOM 563 N N . GLN A 1 82 ? -17.455 -10.324 44.314 1.00 57.03 82 GLN A N 1
ATOM 564 C CA . GLN A 1 82 ? -16.102 -10.755 44.028 1.00 57.03 82 GLN A CA 1
ATOM 565 C C . GLN A 1 82 ? -15.958 -10.472 42.549 1.00 57.03 82 GLN A C 1
ATOM 567 O O . GLN A 1 82 ? -16.505 -11.190 41.712 1.00 57.03 82 GLN A O 1
ATOM 572 N N . GLY A 1 83 ? -15.346 -9.327 42.252 1.00 52.28 83 GLY A N 1
ATOM 573 C CA . GLY A 1 83 ? -15.064 -8.904 40.911 1.00 52.28 83 GLY A CA 1
ATOM 574 C C . GLY A 1 83 ? -14.183 -10.003 40.391 1.00 52.28 83 GLY A C 1
ATOM 575 O O . GLY A 1 83 ? -13.007 -10.056 40.742 1.00 52.28 83 GLY A O 1
ATOM 576 N N . GLN A 1 84 ? -14.773 -10.917 39.620 1.00 54.22 84 GLN A N 1
ATOM 577 C CA . GLN A 1 84 ? -14.003 -11.776 38.754 1.00 54.22 84 GLN A CA 1
ATOM 578 C C . GLN A 1 84 ? -13.090 -10.794 38.036 1.00 54.22 84 GLN A C 1
ATOM 580 O O . GLN A 1 84 ? -13.615 -9.887 37.373 1.00 54.22 84 GLN A O 1
ATOM 585 N N . PRO A 1 85 ? -11.765 -10.853 38.258 1.00 56.88 85 PRO A N 1
ATOM 586 C CA . PRO A 1 85 ? -10.865 -9.983 37.540 1.00 56.88 85 PRO A CA 1
ATOM 587 C C . PRO A 1 85 ? -11.229 -10.219 36.087 1.00 56.88 85 PRO A C 1
ATOM 589 O O . PRO A 1 85 ? -11.142 -11.358 35.619 1.00 56.88 85 PRO A O 1
ATOM 592 N N . ARG A 1 86 ? -11.769 -9.185 35.418 1.00 55.25 86 ARG A N 1
ATOM 593 C CA . ARG A 1 86 ? -12.016 -9.232 33.978 1.00 55.25 86 ARG A CA 1
ATOM 594 C C . ARG A 1 86 ? -10.736 -9.820 33.431 1.00 55.25 86 ARG A C 1
ATOM 596 O O . ARG A 1 86 ? -9.683 -9.220 33.648 1.00 55.25 86 ARG A O 1
ATOM 603 N N . GLN A 1 87 ? -10.817 -11.022 32.861 1.00 54.72 87 GLN A N 1
ATOM 604 C CA . GLN A 1 87 ? -9.674 -11.792 32.383 1.00 54.72 87 GLN A CA 1
ATOM 605 C C . GLN A 1 87 ? -9.097 -11.082 31.151 1.00 54.72 87 GLN A C 1
ATOM 607 O O . GLN A 1 87 ? -9.035 -11.622 30.059 1.00 54.72 87 GLN A O 1
ATOM 612 N N . ARG A 1 88 ? -8.638 -9.844 31.324 1.00 52.03 88 ARG A N 1
ATOM 613 C CA . ARG A 1 88 ? -7.887 -9.025 30.379 1.00 52.03 88 ARG A CA 1
ATOM 614 C C . ARG A 1 88 ? -6.414 -9.462 30.385 1.00 52.03 88 ARG A C 1
ATOM 616 O O . ARG A 1 88 ? -5.520 -8.647 30.215 1.00 52.03 88 ARG A O 1
ATOM 623 N N . GLY A 1 89 ? -6.173 -10.746 30.654 1.00 50.09 89 GLY A N 1
ATOM 624 C CA . GLY A 1 89 ? -4.851 -11.328 30.869 1.00 50.09 89 GLY A CA 1
ATOM 625 C C . GLY A 1 89 ? -4.667 -12.724 30.274 1.00 50.09 89 GLY A C 1
ATOM 626 O O . GLY A 1 89 ? -3.595 -13.289 30.437 1.00 50.09 89 GLY A O 1
ATOM 627 N N . ARG A 1 90 ? -5.665 -13.298 29.579 1.00 47.25 90 ARG A N 1
ATOM 628 C CA . ARG A 1 90 ? -5.547 -14.644 28.975 1.00 47.25 90 ARG A CA 1
ATOM 629 C C . ARG A 1 90 ? -5.404 -14.686 27.455 1.00 47.25 90 ARG A C 1
ATOM 631 O O . ARG A 1 90 ? -5.285 -15.768 26.901 1.00 47.25 90 ARG A O 1
ATOM 638 N N . SER A 1 91 ? -5.296 -13.536 26.794 1.00 55.28 91 SER A N 1
ATOM 639 C CA . SER A 1 91 ? -4.906 -13.473 25.377 1.00 55.28 91 SER A CA 1
ATOM 640 C C . SER A 1 91 ? -3.397 -13.295 25.179 1.00 55.28 91 SER A C 1
ATOM 642 O O . SER A 1 91 ? -2.961 -13.086 24.059 1.00 55.28 91 SER A O 1
ATOM 644 N N . ALA A 1 92 ? -2.580 -13.380 26.236 1.00 55.75 92 ALA A N 1
ATOM 645 C CA . ALA A 1 92 ? -1.121 -13.245 26.135 1.00 55.75 92 ALA A CA 1
ATOM 646 C C . ALA A 1 92 ? -0.426 -14.449 25.458 1.00 55.75 92 ALA A C 1
ATOM 648 O O . ALA A 1 92 ? 0.787 -14.425 25.285 1.00 55.75 92 ALA A O 1
ATOM 649 N N . GLY A 1 93 ? -1.183 -15.491 25.088 1.00 55.94 93 GLY A N 1
ATOM 650 C CA . GLY A 1 93 ? -0.678 -16.675 24.385 1.00 55.94 93 GLY A CA 1
ATOM 651 C C . GLY A 1 93 ? -1.310 -16.943 23.016 1.00 55.94 93 GLY A C 1
ATOM 652 O O . GLY A 1 93 ? -0.822 -17.821 22.313 1.00 55.94 93 GLY A O 1
ATOM 653 N N . ARG A 1 94 ? -2.361 -16.209 22.608 1.00 62.00 94 ARG A N 1
ATOM 654 C CA . ARG A 1 94 ? -2.752 -16.190 21.189 1.00 62.00 94 ARG A CA 1
ATOM 655 C C . ARG A 1 94 ? -1.781 -15.252 20.502 1.00 62.00 94 ARG A C 1
ATOM 657 O O . ARG A 1 94 ? -1.762 -14.057 20.801 1.00 62.00 94 ARG A O 1
ATOM 664 N N . SER A 1 95 ? -0.929 -15.818 19.659 1.00 76.88 95 SER A N 1
ATOM 665 C CA . SER A 1 95 ? 0.036 -15.068 18.872 1.00 76.88 95 SER A CA 1
ATOM 666 C C . SER A 1 95 ? -0.703 -13.927 18.180 1.00 76.88 95 SER A C 1
ATOM 668 O O . SER A 1 95 ? -1.760 -14.153 17.604 1.00 76.88 95 SER A O 1
ATOM 670 N N . ALA A 1 96 ? -0.175 -12.701 18.214 1.00 76.75 96 ALA A N 1
ATOM 671 C CA . ALA A 1 96 ? -0.790 -11.568 17.510 1.00 76.75 96 ALA A CA 1
ATOM 672 C C . ALA A 1 96 ? -1.088 -11.891 16.027 1.00 76.75 96 ALA A C 1
ATOM 674 O O . ALA A 1 96 ? -1.998 -11.330 15.435 1.00 76.75 96 ALA A O 1
ATOM 675 N N . LEU A 1 97 ? -0.354 -12.848 15.452 1.00 81.69 97 LEU A N 1
ATOM 676 C CA . LEU A 1 97 ? -0.595 -13.443 14.140 1.00 81.69 97 LEU A CA 1
ATOM 677 C C . LEU A 1 97 ? -1.956 -14.140 13.990 1.00 81.69 97 LEU A C 1
ATOM 679 O O . LEU A 1 97 ? -2.564 -14.016 12.930 1.00 81.69 97 LEU A O 1
ATOM 683 N N . ASP A 1 98 ? -2.442 -14.846 15.011 1.00 86.88 98 ASP A N 1
ATOM 684 C CA . ASP A 1 98 ? -3.738 -15.534 14.963 1.00 86.88 98 ASP A CA 1
ATOM 685 C C . ASP A 1 98 ? -4.878 -14.510 14.911 1.00 86.88 98 ASP A C 1
ATOM 687 O O . ASP A 1 98 ? -5.789 -14.637 14.099 1.00 86.88 98 ASP A O 1
ATOM 691 N N . ASP A 1 99 ? -4.765 -13.441 15.706 1.00 85.75 99 ASP A N 1
ATOM 692 C CA . ASP A 1 99 ? -5.721 -12.325 15.751 1.00 85.75 99 ASP A CA 1
ATOM 693 C C . ASP A 1 99 ? -5.746 -11.541 14.426 1.00 85.75 99 ASP A C 1
ATOM 695 O O . ASP A 1 99 ? -6.804 -11.220 13.880 1.00 85.75 99 ASP A O 1
ATOM 699 N N . VAL A 1 100 ? -4.564 -11.306 13.842 1.00 86.38 100 VAL A N 1
ATOM 700 C CA . VAL A 1 100 ? -4.424 -10.718 12.502 1.00 86.38 100 VAL A CA 1
ATOM 701 C C . VAL A 1 100 ? -5.069 -11.614 11.451 1.00 86.38 100 VAL A C 1
ATOM 703 O O . VAL A 1 100 ? -5.807 -11.125 10.600 1.00 86.38 100 VAL A O 1
ATOM 706 N N . THR A 1 101 ? -4.823 -12.920 11.511 1.00 89.62 101 THR A N 1
ATOM 707 C CA . THR A 1 101 ? -5.365 -13.876 10.540 1.00 89.62 101 THR A CA 1
ATOM 708 C C . THR A 1 101 ? -6.889 -13.941 10.619 1.00 89.62 101 THR A C 1
ATOM 710 O O . THR A 1 101 ? -7.548 -13.877 9.583 1.00 89.62 101 THR A O 1
ATOM 713 N N . GLU A 1 102 ? -7.454 -14.006 11.825 1.00 90.12 102 GLU A N 1
ATOM 714 C CA . GLU A 1 102 ? -8.904 -13.995 12.051 1.00 90.12 102 GLU A CA 1
ATOM 715 C C . GLU A 1 102 ? -9.540 -12.693 11.540 1.00 90.12 102 GLU A C 1
ATOM 717 O O . GLU A 1 102 ? -10.543 -12.729 10.826 1.00 90.12 102 GLU A O 1
ATOM 722 N N . THR A 1 103 ? -8.905 -11.548 11.807 1.00 86.12 103 THR A N 1
ATOM 723 C CA . THR A 1 103 ? -9.365 -10.239 11.317 1.00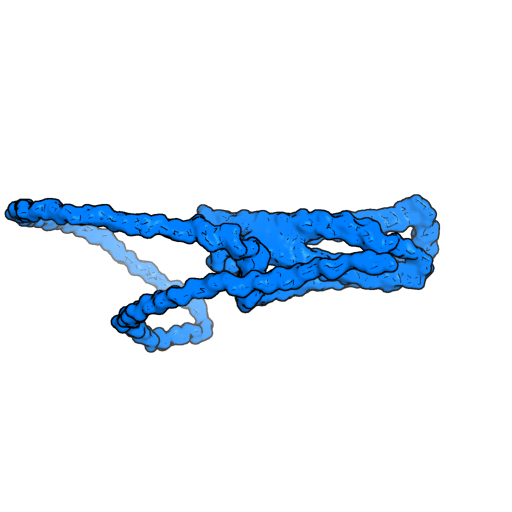 86.12 103 THR A CA 1
ATOM 724 C C . THR A 1 103 ? -9.342 -10.162 9.789 1.00 86.12 103 THR A C 1
ATOM 726 O O . THR A 1 103 ? -10.301 -9.706 9.170 1.00 86.12 103 THR A O 1
ATOM 729 N N . LEU A 1 104 ? -8.272 -10.644 9.149 1.00 87.50 104 LEU A N 1
ATOM 730 C CA . LEU A 1 104 ? -8.132 -10.612 7.688 1.00 87.50 104 LEU A CA 1
ATOM 731 C C . LEU A 1 104 ? -9.100 -11.558 6.964 1.00 87.50 104 LEU A C 1
ATOM 733 O O . LEU A 1 104 ? -9.398 -11.343 5.789 1.00 87.50 104 LEU A O 1
ATOM 737 N N . GLN A 1 105 ? -9.598 -12.595 7.642 1.00 92.94 105 GLN A N 1
ATOM 738 C CA . GLN A 1 105 ? -10.584 -13.521 7.078 1.00 92.94 105 GLN A CA 1
ATOM 739 C C . GLN A 1 105 ? -12.011 -12.963 7.068 1.00 92.94 105 GLN A C 1
ATOM 741 O O . GLN A 1 105 ? -12.888 -13.550 6.426 1.00 92.94 105 GLN A O 1
ATOM 746 N N . GLN A 1 106 ? -12.265 -11.832 7.729 1.00 91.31 106 GLN A N 1
ATOM 747 C CA . GLN A 1 106 ? -13.594 -11.236 7.744 1.00 91.31 106 GLN A CA 1
ATOM 748 C C . GLN A 1 106 ? -14.018 -10.791 6.328 1.00 91.31 106 GLN A C 1
ATOM 750 O O . GLN A 1 106 ? -13.232 -10.161 5.610 1.00 91.31 106 GLN A O 1
ATOM 755 N N . PRO A 1 107 ? -15.263 -11.080 5.890 1.00 92.75 107 PRO A N 1
ATOM 756 C CA . PRO A 1 107 ? -15.724 -10.741 4.540 1.00 92.75 107 PRO A CA 1
ATOM 757 C C . PRO A 1 107 ? -15.674 -9.239 4.229 1.00 92.75 107 PRO A C 1
ATOM 759 O O . PRO A 1 107 ? -15.382 -8.854 3.095 1.00 92.75 107 PRO A O 1
ATOM 762 N N . SER A 1 108 ? -15.933 -8.397 5.237 1.00 87.94 108 SER A N 1
ATOM 763 C CA . SER A 1 108 ? -15.839 -6.935 5.154 1.00 87.94 108 SER A CA 1
ATOM 764 C C . SER A 1 108 ? -14.406 -6.499 4.841 1.00 87.94 108 SER A C 1
ATOM 766 O O . SER A 1 108 ? -14.179 -5.780 3.865 1.00 87.94 108 SER A O 1
ATOM 768 N N . VAL A 1 109 ? -13.433 -6.994 5.607 1.00 88.44 109 VAL A N 1
ATOM 769 C CA . VAL A 1 109 ? -12.000 -6.707 5.434 1.00 88.44 109 VAL A CA 1
ATOM 770 C C . VAL A 1 109 ? -11.488 -7.203 4.082 1.00 88.44 109 VAL A C 1
ATOM 772 O O . VAL A 1 109 ? -10.789 -6.469 3.382 1.00 88.44 109 VAL A O 1
ATOM 775 N N . LYS A 1 110 ? -11.891 -8.406 3.654 1.00 92.44 110 LYS A N 1
ATOM 776 C CA . LYS A 1 110 ? -11.491 -8.971 2.357 1.00 92.44 110 LYS A CA 1
ATOM 777 C C . LYS A 1 110 ? -11.898 -8.080 1.181 1.00 92.44 110 LYS A C 1
ATOM 779 O O . LYS A 1 110 ? -11.085 -7.854 0.287 1.00 92.44 110 LYS A O 1
ATOM 784 N N . LYS A 1 111 ? -13.122 -7.541 1.198 1.00 92.44 111 LYS A N 1
ATOM 785 C CA . LYS A 1 111 ? -13.612 -6.642 0.141 1.00 92.44 111 LYS A CA 1
ATOM 786 C C . LYS A 1 111 ? -12.801 -5.341 0.077 1.00 92.44 111 LYS A C 1
ATOM 788 O O . LYS A 1 111 ? -12.484 -4.874 -1.013 1.00 92.44 111 LYS A O 1
ATOM 793 N N . HIS A 1 112 ? -12.421 -4.788 1.229 1.00 88.62 112 HIS A N 1
ATOM 794 C CA . HIS A 1 112 ? -11.567 -3.597 1.283 1.00 88.62 112 HIS A CA 1
ATOM 795 C C . HIS A 1 112 ? -10.142 -3.897 0.811 1.00 88.62 112 HIS A C 1
ATOM 797 O O . HIS A 1 112 ? -9.577 -3.120 0.048 1.00 88.62 112 HIS A O 1
ATOM 803 N N . LEU A 1 113 ? -9.567 -5.038 1.202 1.00 91.75 113 LEU A N 1
ATOM 804 C CA . LEU A 1 113 ? -8.256 -5.468 0.708 1.00 91.75 113 LEU A CA 1
ATOM 805 C C . LEU A 1 113 ? -8.248 -5.620 -0.813 1.00 91.75 113 LEU A C 1
ATOM 807 O O . LEU A 1 113 ? -7.330 -5.128 -1.463 1.00 91.75 113 LEU A O 1
ATOM 811 N N . GLU A 1 114 ? -9.274 -6.255 -1.380 1.00 94.25 114 GLU A N 1
ATOM 812 C CA . GLU A 1 114 ? -9.424 -6.398 -2.829 1.00 94.25 114 GLU A CA 1
ATOM 813 C C . GLU A 1 114 ? -9.493 -5.032 -3.523 1.00 94.25 114 GLU A C 1
ATOM 815 O O . GLU A 1 114 ? -8.806 -4.813 -4.520 1.00 94.25 114 GLU A O 1
ATOM 820 N N . PHE A 1 115 ? -10.240 -4.084 -2.953 1.00 93.19 115 PHE A N 1
ATOM 821 C CA . PHE A 1 115 ? -10.308 -2.715 -3.457 1.00 93.19 115 PHE A CA 1
ATOM 822 C C . PHE A 1 115 ? -8.950 -1.994 -3.405 1.00 93.19 115 PHE A C 1
ATOM 824 O O . PHE A 1 115 ? -8.512 -1.443 -4.417 1.00 93.19 115 PHE A O 1
ATOM 831 N N . ILE A 1 116 ? -8.247 -2.035 -2.265 1.00 90.81 116 ILE A N 1
ATOM 832 C CA . ILE A 1 116 ? -6.924 -1.406 -2.101 1.00 90.81 116 ILE A CA 1
ATOM 833 C C . ILE A 1 116 ? -5.931 -2.004 -3.102 1.00 90.81 116 ILE A C 1
ATOM 835 O O . ILE A 1 116 ? -5.271 -1.268 -3.837 1.00 90.81 116 ILE A O 1
ATOM 839 N N . VAL A 1 117 ? -5.852 -3.335 -3.180 1.00 94.00 117 VAL A N 1
ATOM 840 C CA . VAL A 1 117 ? -4.977 -4.028 -4.136 1.00 94.00 117 VAL A CA 1
ATOM 841 C C . VAL A 1 117 ? -5.361 -3.669 -5.572 1.00 94.00 117 VAL A C 1
ATOM 843 O O . VAL A 1 117 ? -4.474 -3.394 -6.378 1.00 94.00 117 VAL A O 1
ATOM 846 N N . GLY A 1 118 ? -6.655 -3.579 -5.888 1.00 95.50 118 GLY A N 1
ATOM 847 C CA . GLY A 1 118 ? -7.150 -3.145 -7.194 1.00 95.50 118 GLY A CA 1
ATOM 848 C C . GLY A 1 118 ? -6.674 -1.742 -7.588 1.00 95.50 118 GLY A C 1
ATOM 849 O O . GLY A 1 118 ? -6.279 -1.528 -8.739 1.00 95.50 118 GLY A O 1
ATOM 850 N N . ILE A 1 119 ? -6.622 -0.801 -6.638 1.00 94.19 119 ILE A N 1
ATOM 851 C CA . ILE A 1 119 ? -6.053 0.537 -6.868 1.00 94.19 119 ILE A CA 1
ATOM 852 C C . ILE A 1 119 ? -4.560 0.436 -7.191 1.00 94.19 119 ILE A C 1
ATOM 854 O O . ILE A 1 119 ? -4.119 1.005 -8.190 1.00 94.19 119 ILE A O 1
ATOM 858 N N . PHE A 1 120 ? -3.783 -0.314 -6.405 1.00 92.56 120 PHE A N 1
ATOM 859 C CA . PHE A 1 120 ? -2.350 -0.499 -6.668 1.00 92.56 120 PHE A CA 1
ATOM 860 C C . PHE A 1 120 ? -2.083 -1.165 -8.020 1.00 92.56 120 PHE A C 1
ATOM 862 O O . PHE A 1 120 ? -1.167 -0.747 -8.727 1.00 92.56 120 PHE A O 1
ATOM 869 N N . VAL A 1 121 ? -2.896 -2.150 -8.411 1.00 96.38 121 VAL A N 1
ATOM 870 C CA . VAL A 1 121 ? -2.824 -2.777 -9.738 1.00 96.38 121 VAL A CA 1
ATOM 871 C C . VAL A 1 121 ? -3.097 -1.747 -10.827 1.00 96.38 121 VAL A C 1
ATOM 873 O O . VAL A 1 121 ? -2.305 -1.619 -11.757 1.00 96.38 121 VAL A O 1
ATOM 876 N N . THR A 1 122 ? -4.178 -0.978 -10.700 1.00 95.81 122 THR A N 1
ATOM 877 C CA . THR A 1 122 ? -4.567 0.036 -11.692 1.00 95.81 122 THR A CA 1
ATOM 878 C C . THR A 1 122 ? -3.478 1.097 -11.857 1.00 95.81 122 THR A C 1
ATOM 880 O O . THR A 1 122 ? -3.074 1.405 -12.980 1.00 95.81 122 THR A O 1
ATOM 883 N N . VAL A 1 123 ? -2.945 1.611 -10.743 1.00 91.75 123 VAL A N 1
ATOM 884 C CA . VAL A 1 123 ? -1.839 2.580 -10.737 1.00 91.75 123 VAL A CA 1
ATOM 885 C C . VAL A 1 123 ? -0.565 1.960 -11.312 1.00 91.75 123 VAL A C 1
ATOM 887 O O . VAL A 1 123 ? 0.080 2.578 -12.156 1.00 91.75 123 VAL A O 1
ATOM 890 N N . GLY A 1 124 ? -0.218 0.735 -10.912 1.00 91.50 124 GLY A N 1
ATOM 891 C CA . GLY A 1 124 ? 0.958 0.013 -11.401 1.00 91.50 124 GLY A CA 1
ATOM 892 C C . GLY A 1 124 ? 0.917 -0.242 -12.903 1.00 91.50 124 GLY A C 1
ATOM 893 O O . GLY A 1 124 ? 1.912 -0.011 -13.587 1.00 91.50 124 GLY A O 1
ATOM 894 N N . VAL A 1 125 ? -0.235 -0.654 -13.435 1.00 94.81 125 VAL A N 1
ATOM 895 C CA . VAL A 1 125 ? -0.431 -0.873 -14.875 1.00 94.81 125 VAL A CA 1
ATOM 896 C C . VAL A 1 125 ? -0.377 0.446 -15.637 1.00 94.81 125 VAL A C 1
ATOM 898 O O . VAL A 1 125 ? 0.335 0.530 -16.634 1.00 94.81 125 VAL A O 1
ATOM 901 N N . GLY A 1 126 ? -1.076 1.487 -15.173 1.00 92.25 126 GLY A N 1
ATOM 902 C CA . GLY A 1 126 ? -1.039 2.805 -15.816 1.00 92.25 126 GLY A CA 1
ATOM 903 C C . GLY A 1 126 ? 0.376 3.389 -15.852 1.00 92.25 126 GLY A C 1
ATOM 904 O O . GLY A 1 126 ? 0.820 3.905 -16.881 1.00 92.25 126 GLY A O 1
ATOM 905 N N . PHE A 1 127 ? 1.114 3.240 -14.752 1.00 86.94 127 PHE A N 1
ATOM 906 C CA . PHE A 1 127 ? 2.509 3.648 -14.650 1.00 86.94 127 PHE A CA 1
ATOM 907 C C . PHE A 1 127 ? 3.416 2.832 -15.580 1.00 86.94 127 PHE A C 1
ATOM 909 O O . PHE A 1 127 ? 4.141 3.409 -16.390 1.00 86.94 127 PHE A O 1
ATOM 916 N N . GLY A 1 128 ? 3.335 1.501 -15.519 1.00 86.50 128 GLY A N 1
ATOM 917 C CA . GLY A 1 128 ? 4.125 0.602 -16.358 1.00 86.50 128 GLY A CA 1
ATOM 918 C C . GLY A 1 128 ? 3.879 0.821 -17.851 1.00 86.50 128 GLY A C 1
ATOM 919 O O . GLY A 1 128 ? 4.832 0.918 -18.623 1.00 86.50 128 GLY A O 1
ATOM 920 N N . LEU A 1 129 ? 2.617 1.004 -18.251 1.00 91.25 129 LEU A N 1
ATOM 921 C CA . LEU A 1 129 ? 2.244 1.299 -19.633 1.00 91.25 129 LEU A CA 1
ATOM 922 C C . LEU A 1 129 ? 2.772 2.666 -20.085 1.00 91.25 129 LEU A C 1
ATOM 924 O O . LEU A 1 129 ? 3.285 2.783 -21.194 1.00 91.25 129 LEU A O 1
ATOM 928 N N . SER A 1 130 ? 2.700 3.687 -19.228 1.00 85.06 130 SER A N 1
ATOM 929 C CA . SER A 1 130 ? 3.249 5.016 -19.533 1.00 85.06 130 SER A CA 1
ATOM 930 C C . SER A 1 130 ? 4.760 4.958 -19.762 1.00 85.06 130 SER A C 1
ATOM 932 O O . SER A 1 130 ? 5.257 5.537 -20.726 1.00 85.06 130 SER A O 1
ATOM 934 N N . PHE A 1 131 ? 5.487 4.208 -18.927 1.00 81.50 131 PHE A N 1
ATOM 935 C CA . PHE A 1 131 ? 6.923 3.975 -19.102 1.00 81.50 131 PHE A CA 1
ATOM 936 C C . PHE A 1 131 ? 7.232 3.193 -20.374 1.00 81.50 131 PHE A C 1
ATOM 938 O O . PHE A 1 131 ? 8.148 3.556 -21.110 1.00 81.50 131 PHE A O 1
ATOM 945 N N . PHE A 1 132 ? 6.454 2.153 -20.657 1.00 84.31 132 PHE A N 1
ATOM 946 C CA . PHE A 1 132 ? 6.599 1.361 -21.871 1.00 84.31 132 PHE A CA 1
ATOM 947 C C . PHE A 1 132 ? 6.394 2.209 -23.136 1.00 84.31 132 PHE A C 1
ATOM 949 O O . PHE A 1 132 ? 7.206 2.156 -24.063 1.00 84.31 132 PHE A O 1
ATOM 956 N N . LEU A 1 133 ? 5.346 3.036 -23.167 1.00 87.25 133 LEU A N 1
ATOM 957 C CA . LEU A 1 133 ? 5.070 3.940 -24.284 1.00 87.25 133 LEU A CA 1
ATOM 958 C C . LEU A 1 133 ? 6.148 5.015 -24.413 1.00 87.25 133 LEU A C 1
ATOM 960 O O . LEU A 1 133 ? 6.618 5.267 -25.518 1.00 87.25 133 LEU A O 1
ATOM 964 N N . LEU A 1 134 ? 6.589 5.606 -23.300 1.00 82.38 134 LEU A N 1
ATOM 965 C CA . LEU A 1 134 ? 7.676 6.583 -23.304 1.00 82.38 134 LEU A CA 1
ATOM 966 C C . LEU A 1 134 ? 8.972 5.969 -23.852 1.00 82.38 134 LEU A C 1
ATOM 968 O O . LEU A 1 134 ? 9.621 6.573 -24.704 1.00 82.38 134 LEU A O 1
ATOM 972 N N . ALA A 1 135 ? 9.316 4.753 -23.423 1.00 79.00 135 ALA A N 1
ATOM 973 C CA . ALA A 1 135 ? 10.477 4.021 -23.923 1.00 79.00 135 ALA A CA 1
ATOM 974 C C . ALA A 1 135 ? 10.365 3.694 -25.421 1.00 79.00 135 ALA A C 1
ATOM 976 O O . ALA A 1 135 ? 11.368 3.741 -26.127 1.00 79.00 135 ALA A O 1
ATOM 977 N N . SER A 1 136 ? 9.151 3.409 -25.902 1.00 83.50 136 SER A N 1
ATOM 978 C CA . SER A 1 136 ? 8.878 3.095 -27.311 1.00 83.50 136 SER A CA 1
ATOM 979 C C . SER A 1 136 ? 8.863 4.332 -28.218 1.00 83.50 136 SER A C 1
ATOM 981 O O . SER A 1 136 ? 9.173 4.230 -29.402 1.00 83.50 136 SER A O 1
ATOM 983 N N . LEU A 1 137 ? 8.477 5.495 -27.684 1.00 85.25 137 LEU A N 1
ATOM 984 C CA . LEU A 1 137 ? 8.363 6.754 -28.431 1.00 85.25 137 LEU A CA 1
ATOM 985 C C . LEU A 1 137 ? 9.675 7.545 -28.484 1.00 85.25 137 LEU A C 1
ATOM 987 O O . LEU A 1 137 ? 9.857 8.367 -29.383 1.00 85.25 137 LEU A O 1
ATOM 991 N N . LEU A 1 138 ? 10.586 7.328 -27.533 1.00 80.62 138 LEU A N 1
ATOM 992 C CA . LEU A 1 138 ? 11.891 7.983 -27.530 1.00 80.62 138 LEU A CA 1
ATOM 993 C C . LEU A 1 138 ? 12.780 7.389 -28.639 1.00 80.62 138 LEU A C 1
ATOM 995 O O . LEU A 1 138 ? 13.028 6.182 -28.630 1.00 80.62 138 LEU A O 1
ATOM 999 N N . PRO A 1 139 ? 13.306 8.204 -29.578 1.00 76.62 139 PRO A N 1
ATOM 1000 C CA . PRO A 1 139 ? 14.183 7.715 -30.637 1.00 76.62 139 PRO A CA 1
ATOM 1001 C C . PRO A 1 139 ? 15.377 6.972 -30.037 1.00 76.62 139 PRO A C 1
ATOM 1003 O O . PRO A 1 139 ? 16.104 7.529 -29.210 1.00 76.62 139 PRO A O 1
ATOM 1006 N N . THR A 1 140 ? 15.620 5.741 -30.482 1.00 68.19 140 THR A N 1
ATOM 1007 C CA . THR A 1 140 ? 16.698 4.851 -30.009 1.00 68.19 140 THR A CA 1
ATOM 1008 C C . THR A 1 140 ? 18.092 5.497 -30.035 1.00 68.19 140 THR A C 1
ATOM 1010 O O . THR A 1 140 ? 18.947 5.146 -29.227 1.00 68.19 140 THR A O 1
ATOM 1013 N N . GLY A 1 141 ? 18.314 6.521 -30.870 1.00 57.91 141 GLY A N 1
ATOM 1014 C CA . GLY A 1 141 ? 19.549 7.319 -30.884 1.00 57.91 141 GLY A CA 1
ATOM 1015 C C . GLY A 1 141 ? 19.770 8.222 -29.658 1.00 57.91 141 GLY A C 1
ATOM 1016 O O . GLY A 1 141 ? 20.909 8.550 -29.338 1.00 57.91 141 GLY A O 1
ATOM 1017 N N . SER A 1 142 ? 18.714 8.589 -28.925 1.00 55.31 142 SER A N 1
ATOM 1018 C CA . SER A 1 142 ? 18.802 9.411 -27.704 1.00 55.31 142 SER A CA 1
ATOM 1019 C C . SER A 1 142 ? 19.091 8.594 -26.434 1.00 55.31 142 SER A C 1
ATOM 1021 O O . SER A 1 142 ? 19.562 9.144 -25.440 1.00 55.31 142 SER A O 1
ATOM 1023 N N . GLN A 1 143 ? 18.914 7.269 -26.487 1.00 52.59 143 GLN A N 1
ATOM 1024 C CA . GLN A 1 143 ? 19.264 6.350 -25.396 1.00 52.59 143 GLN A CA 1
ATOM 1025 C C . GLN A 1 143 ? 20.781 6.082 -25.320 1.00 52.59 143 GLN A C 1
ATOM 1027 O O . GLN A 1 143 ? 21.306 5.835 -24.237 1.00 52.59 143 GLN A O 1
ATOM 1032 N N . ALA A 1 144 ? 21.513 6.216 -26.435 1.00 46.09 144 ALA A N 1
ATOM 1033 C CA . ALA A 1 144 ? 22.973 6.073 -26.472 1.00 46.09 144 ALA A CA 1
ATOM 1034 C C . ALA A 1 144 ? 23.720 7.321 -25.955 1.00 46.09 144 ALA A C 1
ATOM 1036 O O . ALA A 1 144 ? 24.725 7.191 -25.261 1.00 46.09 144 ALA A O 1
ATOM 1037 N N . ALA A 1 145 ? 23.196 8.533 -26.186 1.00 45.47 145 ALA A N 1
ATOM 1038 C CA . ALA A 1 145 ? 23.714 9.758 -25.552 1.00 45.47 145 ALA A CA 1
ATOM 1039 C C . ALA A 1 145 ? 23.471 9.782 -24.027 1.00 45.47 145 ALA A C 1
ATOM 1041 O O . ALA A 1 145 ? 24.126 10.509 -23.283 1.00 45.47 145 ALA A O 1
ATOM 1042 N N . ALA A 1 146 ? 22.555 8.939 -23.552 1.00 41.94 146 ALA A N 1
ATOM 1043 C CA . ALA A 1 146 ? 22.276 8.698 -22.147 1.00 41.94 146 ALA A CA 1
ATOM 1044 C C . ALA A 1 146 ? 23.181 7.618 -21.510 1.00 41.94 146 ALA A C 1
ATOM 1046 O O . ALA A 1 146 ? 23.048 7.370 -20.308 1.00 41.94 146 ALA A O 1
ATOM 1047 N N . GLY A 1 147 ? 24.136 7.049 -22.262 1.00 38.38 147 GLY A N 1
ATOM 1048 C CA . GLY A 1 147 ? 25.093 6.005 -21.858 1.00 38.38 147 GLY A CA 1
ATOM 1049 C C . GLY A 1 147 ? 26.175 6.406 -20.842 1.00 38.38 147 GLY A C 1
ATOM 1050 O O . GLY A 1 147 ? 27.169 5.705 -20.702 1.00 38.38 147 GLY A O 1
ATOM 1051 N N . GLY A 1 148 ? 25.988 7.509 -20.115 1.00 39.50 148 GLY A N 1
ATOM 1052 C CA . GLY A 1 148 ? 26.831 7.872 -18.968 1.00 39.50 148 GLY A CA 1
ATOM 1053 C C . GLY A 1 148 ? 26.078 8.488 -17.786 1.00 39.50 148 GLY A C 1
ATOM 1054 O O . GLY A 1 148 ? 26.600 8.515 -16.676 1.00 39.50 148 GLY A O 1
ATOM 1055 N N . SER A 1 149 ? 24.856 8.998 -17.984 1.00 46.75 149 SER A N 1
ATOM 1056 C CA . SER A 1 149 ? 24.085 9.693 -16.930 1.00 46.75 149 SER A CA 1
ATOM 1057 C C . SER A 1 149 ? 22.580 9.833 -17.228 1.00 46.75 149 SER A C 1
ATOM 1059 O O . SER A 1 149 ? 21.826 10.271 -16.363 1.00 46.75 149 SER A O 1
ATOM 1061 N N . GLY A 1 150 ? 22.109 9.475 -18.432 1.00 42.19 150 GLY A N 1
ATOM 1062 C CA . GLY A 1 150 ? 20.721 9.702 -18.865 1.00 42.19 150 GLY A CA 1
ATOM 1063 C C . GLY A 1 150 ? 19.776 8.516 -18.625 1.00 42.19 150 GLY A C 1
ATOM 1064 O O . GLY A 1 150 ? 18.588 8.734 -18.391 1.00 42.19 150 GLY A O 1
ATOM 1065 N N . SER A 1 151 ? 20.291 7.279 -18.552 1.00 50.78 151 SER A N 1
ATOM 1066 C CA . SER A 1 151 ? 19.557 6.150 -17.947 1.00 50.78 151 SER A CA 1
ATOM 1067 C C . SER A 1 151 ? 19.252 6.425 -16.472 1.00 50.78 151 SER A C 1
ATOM 1069 O O . SER A 1 151 ? 18.235 5.974 -15.948 1.00 50.78 151 SER A O 1
ATOM 1071 N N . GLY A 1 152 ? 20.092 7.248 -15.836 1.00 56.44 152 GLY A N 1
ATOM 1072 C CA . GLY A 1 152 ? 19.888 7.781 -14.502 1.00 56.44 152 GLY A CA 1
ATOM 1073 C C . GLY A 1 152 ? 18.608 8.597 -14.389 1.00 56.44 152 GLY A C 1
ATOM 1074 O O . GLY A 1 152 ? 17.930 8.440 -13.391 1.00 56.44 152 GLY A O 1
ATOM 1075 N N . PHE A 1 153 ? 18.204 9.390 -15.390 1.00 61.88 153 PHE A N 1
ATOM 1076 C CA . PHE A 1 153 ? 16.961 10.164 -15.276 1.00 61.88 153 PHE A CA 1
ATOM 1077 C C . PHE A 1 153 ? 15.728 9.265 -15.318 1.00 61.88 153 PHE A C 1
ATOM 1079 O O . PHE A 1 153 ? 14.902 9.363 -14.430 1.00 61.88 153 PHE A O 1
ATOM 1086 N N . ILE A 1 154 ? 15.606 8.345 -16.279 1.00 63.25 154 ILE A N 1
ATOM 1087 C CA . ILE A 1 154 ? 14.436 7.447 -16.346 1.00 63.25 154 ILE A CA 1
ATOM 1088 C C . ILE A 1 154 ? 14.398 6.517 -15.127 1.00 63.25 154 ILE A C 1
ATOM 1090 O O . ILE A 1 154 ? 13.341 6.330 -14.528 1.00 63.25 154 ILE A O 1
ATOM 1094 N N . THR A 1 155 ? 15.554 5.997 -14.708 1.00 65.31 155 THR A N 1
ATOM 1095 C CA . THR A 1 155 ? 15.654 5.131 -13.526 1.00 65.31 155 THR A CA 1
ATOM 1096 C C . THR A 1 155 ? 15.394 5.908 -12.240 1.00 65.31 155 THR A C 1
ATOM 1098 O O . THR A 1 155 ? 14.632 5.438 -11.406 1.00 65.31 155 THR A O 1
ATOM 1101 N N . ALA A 1 156 ? 15.959 7.107 -12.076 1.00 66.50 156 ALA A N 1
ATOM 1102 C CA . ALA A 1 156 ? 15.754 7.943 -10.894 1.00 66.50 156 ALA A CA 1
ATOM 1103 C C . ALA A 1 156 ? 14.351 8.539 -10.856 1.00 66.50 156 ALA A C 1
ATOM 1105 O O . ALA A 1 156 ? 13.789 8.635 -9.780 1.00 66.50 156 ALA A O 1
ATOM 1106 N N . PHE A 1 157 ? 13.764 8.906 -11.993 1.00 69.31 157 PHE A N 1
ATOM 1107 C CA . PHE A 1 157 ? 12.395 9.411 -12.075 1.00 69.31 157 PHE A CA 1
ATOM 1108 C C . PHE A 1 157 ? 11.394 8.282 -11.831 1.00 69.31 157 PHE A C 1
ATOM 1110 O O . PHE A 1 157 ? 10.432 8.471 -11.095 1.00 69.31 157 PHE A O 1
ATOM 1117 N N . GLY A 1 158 ? 11.659 7.086 -12.366 1.00 71.94 158 GLY A N 1
ATOM 1118 C CA . GLY A 1 158 ? 10.895 5.875 -12.078 1.00 71.94 158 GLY A CA 1
ATOM 1119 C C . GLY A 1 158 ? 10.983 5.470 -10.608 1.00 71.94 158 GLY A C 1
ATOM 1120 O O . GLY A 1 158 ? 9.952 5.239 -9.979 1.00 71.94 158 GLY A O 1
ATOM 1121 N N . LEU A 1 159 ? 12.192 5.474 -10.036 1.00 72.56 159 LEU A N 1
ATOM 1122 C CA . LEU A 1 159 ? 12.402 5.255 -8.607 1.00 72.56 159 LEU A CA 1
ATOM 1123 C C . LEU A 1 159 ? 11.715 6.331 -7.788 1.00 72.56 159 LEU A C 1
ATOM 1125 O O . LEU A 1 159 ? 10.985 5.970 -6.890 1.00 72.56 159 LEU A O 1
ATOM 1129 N N . PHE A 1 160 ? 11.890 7.614 -8.103 1.00 73.50 160 PHE A N 1
ATOM 1130 C CA . PHE A 1 160 ? 11.311 8.736 -7.366 1.00 73.50 160 PHE A CA 1
ATOM 1131 C C . PHE A 1 160 ? 9.786 8.685 -7.389 1.00 73.50 160 PHE A C 1
ATOM 1133 O O . PHE A 1 160 ? 9.160 8.760 -6.340 1.00 73.50 160 PHE A O 1
ATOM 1140 N N . PHE A 1 161 ? 9.162 8.486 -8.549 1.00 73.88 161 PHE A N 1
ATOM 1141 C CA . PHE A 1 161 ? 7.711 8.336 -8.603 1.00 73.88 161 PHE A CA 1
ATOM 1142 C C . PHE A 1 161 ? 7.252 7.066 -7.898 1.00 73.88 161 PHE A C 1
ATOM 1144 O O . PHE A 1 161 ? 6.314 7.138 -7.114 1.00 73.88 161 PHE 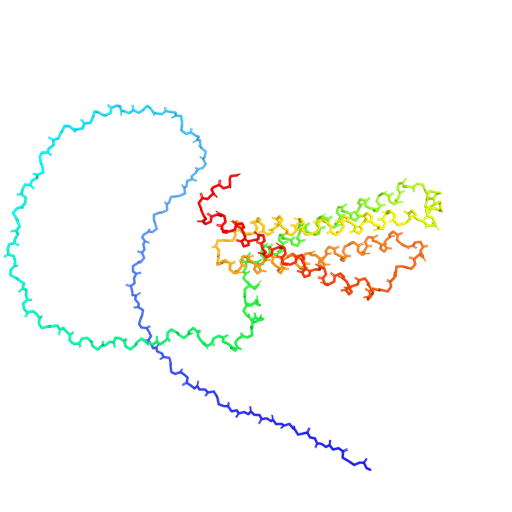A O 1
ATOM 1151 N N . GLY A 1 162 ? 7.942 5.938 -8.071 1.00 73.00 162 GLY A N 1
ATOM 1152 C CA . GLY A 1 162 ? 7.692 4.748 -7.261 1.00 73.00 162 GLY A CA 1
ATOM 1153 C C . GLY A 1 162 ? 7.778 5.053 -5.762 1.00 73.00 162 GLY A C 1
ATOM 1154 O O . GLY A 1 162 ? 6.894 4.625 -5.019 1.00 73.00 162 GLY A O 1
ATOM 1155 N N . LEU A 1 163 ? 8.773 5.861 -5.358 1.00 78.25 163 LEU A N 1
ATOM 1156 C CA . LEU A 1 163 ? 9.110 6.212 -3.977 1.00 78.25 163 LEU A CA 1
ATOM 1157 C C . LEU A 1 163 ? 8.129 7.193 -3.331 1.00 78.25 163 LEU A C 1
ATOM 1159 O O . LEU A 1 163 ? 7.868 7.147 -2.138 1.00 78.25 163 LEU A O 1
ATOM 1163 N N . PHE A 1 164 ? 7.574 8.115 -4.100 1.00 85.19 164 PHE A N 1
ATOM 1164 C CA . PHE A 1 164 ? 6.690 9.146 -3.560 1.00 85.19 164 PHE A CA 1
ATOM 1165 C C . PHE A 1 164 ? 5.216 8.828 -3.789 1.00 85.19 164 PHE A C 1
ATOM 1167 O O . PHE A 1 164 ? 4.373 9.184 -2.964 1.00 85.19 164 PHE A O 1
ATOM 1174 N N . LEU A 1 165 ? 4.893 8.121 -4.871 1.00 85.88 165 LEU A N 1
ATOM 1175 C CA . LEU A 1 165 ? 3.513 7.817 -5.219 1.00 85.88 165 LEU A CA 1
ATOM 1176 C C . LEU A 1 165 ? 2.944 6.717 -4.325 1.00 85.88 165 LEU A C 1
ATOM 1178 O O . LEU A 1 165 ? 1.802 6.835 -3.897 1.00 85.88 165 LEU A O 1
ATOM 1182 N N . THR A 1 166 ? 3.704 5.668 -3.994 1.00 85.75 166 THR A N 1
ATOM 1183 C CA . THR A 1 166 ? 3.120 4.548 -3.233 1.00 85.75 166 THR A CA 1
ATOM 1184 C C . THR A 1 166 ? 2.771 4.885 -1.776 1.00 85.75 166 THR A C 1
ATOM 1186 O O . THR A 1 166 ? 1.684 4.476 -1.365 1.00 85.75 166 THR A O 1
ATOM 1189 N N . PRO A 1 167 ? 3.535 5.690 -1.000 1.00 87.31 167 PRO A N 1
ATOM 1190 C CA . PRO A 1 167 ? 3.074 6.156 0.308 1.00 87.31 167 PRO A CA 1
ATOM 1191 C C . PRO A 1 167 ? 1.848 7.059 0.192 1.00 87.31 167 PRO A C 1
ATOM 1193 O O . PRO A 1 167 ? 0.979 7.027 1.060 1.00 87.31 167 PRO A O 1
ATOM 1196 N N . LEU A 1 168 ? 1.759 7.853 -0.880 1.00 89.38 168 LEU A N 1
ATOM 1197 C CA . LEU A 1 168 ? 0.635 8.752 -1.121 1.00 89.38 168 LEU A CA 1
ATOM 1198 C C . LEU A 1 168 ? -0.640 7.970 -1.458 1.00 89.38 168 LEU A C 1
ATOM 1200 O O . LEU A 1 168 ? -1.683 8.226 -0.859 1.00 89.38 168 LEU A O 1
ATOM 1204 N N . VAL A 1 169 ? -0.543 6.963 -2.332 1.00 88.00 169 VAL A N 1
ATOM 1205 C CA . VAL A 1 169 ? -1.641 6.031 -2.629 1.00 88.00 169 VAL A CA 1
ATOM 1206 C C . VAL A 1 169 ? -2.046 5.283 -1.363 1.00 88.00 169 VAL A C 1
ATOM 1208 O O . VAL A 1 169 ? -3.223 5.302 -1.026 1.00 88.00 169 VAL A O 1
ATOM 1211 N N . ALA A 1 170 ? -1.090 4.727 -0.609 1.00 88.06 170 ALA A N 1
ATOM 1212 C CA . ALA A 1 170 ? -1.373 4.037 0.650 1.00 88.06 170 ALA A CA 1
ATOM 1213 C C . ALA A 1 170 ? -2.074 4.938 1.676 1.00 88.06 170 ALA A C 1
ATOM 1215 O O . ALA A 1 170 ? -3.014 4.501 2.338 1.00 88.06 170 ALA A O 1
ATOM 1216 N N . THR A 1 171 ? -1.654 6.202 1.777 1.00 90.56 171 THR A N 1
ATOM 1217 C CA . THR A 1 171 ? -2.264 7.207 2.659 1.00 90.56 171 THR A CA 1
ATOM 1218 C C . THR A 1 171 ? -3.699 7.504 2.237 1.00 90.56 171 THR A C 1
ATOM 1220 O O . THR A 1 171 ? -4.600 7.468 3.070 1.00 90.56 171 THR A O 1
ATOM 1223 N N . LEU A 1 172 ? -3.939 7.753 0.947 1.00 90.69 172 LEU A N 1
ATOM 1224 C CA . LEU A 1 172 ? -5.283 8.006 0.422 1.00 90.69 172 LEU A CA 1
ATOM 1225 C C . LEU A 1 172 ? -6.199 6.797 0.629 1.00 90.69 172 LEU A C 1
ATOM 1227 O O . LEU A 1 172 ? -7.306 6.947 1.143 1.00 90.69 172 LEU A O 1
ATOM 1231 N N . THR A 1 173 ? -5.722 5.592 0.307 1.00 87.19 173 THR A N 1
ATOM 1232 C CA . THR A 1 173 ? -6.488 4.362 0.536 1.00 87.19 173 THR A CA 1
ATOM 1233 C C . THR A 1 173 ? -6.736 4.112 2.019 1.00 87.19 173 THR A C 1
ATOM 1235 O O . THR A 1 173 ? -7.827 3.680 2.382 1.00 87.19 173 THR A O 1
ATOM 1238 N N . GLY A 1 174 ? -5.769 4.424 2.887 1.00 83.81 174 GLY A N 1
ATOM 1239 C CA . GLY A 1 174 ? -5.912 4.314 4.336 1.00 83.81 174 GLY A CA 1
ATOM 1240 C C . GLY A 1 174 ? -6.967 5.274 4.882 1.00 83.81 174 GLY A C 1
ATOM 1241 O O . GLY A 1 174 ? -7.803 4.855 5.679 1.00 83.81 174 GLY A O 1
ATOM 1242 N N . ILE A 1 175 ? -7.004 6.521 4.398 1.00 89.31 175 ILE A N 1
ATOM 1243 C CA . ILE A 1 175 ? -8.048 7.497 4.754 1.00 89.31 175 ILE A CA 1
ATOM 1244 C C . ILE A 1 175 ? -9.428 6.978 4.351 1.00 89.31 175 ILE A C 1
ATOM 1246 O O . ILE A 1 175 ? -10.308 6.913 5.204 1.00 89.31 175 ILE A O 1
ATOM 1250 N N . ILE A 1 176 ? -9.607 6.567 3.090 1.00 87.75 176 ILE A N 1
ATOM 1251 C CA . ILE A 1 176 ? -10.894 6.052 2.588 1.00 87.75 176 ILE A CA 1
ATOM 1252 C C . ILE A 1 176 ? -11.343 4.847 3.424 1.00 87.75 176 ILE A C 1
ATOM 1254 O O . ILE A 1 176 ? -12.454 4.826 3.945 1.00 87.75 176 ILE A O 1
ATOM 1258 N N . THR A 1 177 ? -10.435 3.898 3.659 1.00 85.31 177 THR A N 1
ATOM 1259 C CA . THR A 1 177 ? -10.704 2.700 4.468 1.00 85.31 177 THR A CA 1
ATOM 1260 C C . THR A 1 177 ? -11.085 3.054 5.909 1.00 85.31 177 THR A C 1
ATOM 1262 O O . THR A 1 177 ? -12.013 2.479 6.472 1.00 85.31 177 THR A O 1
ATOM 1265 N N . GLY A 1 178 ? -10.399 4.023 6.523 1.00 82.62 178 GLY A N 1
ATOM 1266 C CA . GLY A 1 178 ? -10.701 4.488 7.878 1.00 82.62 178 GLY A CA 1
ATOM 1267 C C . GLY A 1 178 ? -12.037 5.225 7.998 1.00 82.62 178 GLY A C 1
ATOM 1268 O O . GLY A 1 178 ? -12.594 5.295 9.096 1.00 82.62 178 GLY A O 1
ATOM 1269 N N . LEU A 1 179 ? -12.551 5.767 6.890 1.00 86.44 179 LEU A N 1
ATOM 1270 C CA . LEU A 1 179 ? -13.866 6.397 6.825 1.00 86.44 179 LEU A CA 1
ATOM 1271 C C . LEU A 1 179 ? -14.985 5.381 6.563 1.00 86.44 179 LEU A C 1
ATOM 1273 O O . LEU A 1 179 ? -16.068 5.566 7.113 1.00 86.44 179 LEU A O 1
ATOM 1277 N N . GLU A 1 180 ? -14.741 4.320 5.793 1.00 85.88 180 GLU A N 1
ATOM 1278 C CA . GLU A 1 180 ? -15.759 3.312 5.449 1.00 85.88 180 GLU A CA 1
ATOM 1279 C C . GLU A 1 180 ? -15.912 2.197 6.497 1.00 85.88 180 GLU A C 1
ATOM 1281 O O . GLU A 1 180 ? -17.026 1.728 6.732 1.00 85.88 180 GLU A O 1
ATOM 1286 N N . ILE A 1 181 ? -14.832 1.784 7.172 1.00 81.94 181 ILE A N 1
ATOM 1287 C CA . ILE A 1 181 ? -14.895 0.706 8.171 1.00 81.94 181 ILE A CA 1
ATOM 1288 C C . ILE A 1 181 ? -15.460 1.238 9.497 1.00 81.94 181 ILE A C 1
ATOM 1290 O O . ILE A 1 181 ? -14.768 1.891 10.283 1.00 81.94 181 ILE A O 1
ATOM 1294 N N . GLU A 1 182 ? -16.725 0.911 9.770 1.00 83.00 182 GLU A N 1
ATOM 1295 C CA . GLU A 1 182 ? -17.410 1.249 11.029 1.00 83.00 182 GLU A CA 1
ATOM 1296 C C . GLU A 1 182 ? -16.963 0.382 12.224 1.00 83.00 182 GLU A C 1
ATOM 1298 O O . GLU A 1 182 ? -17.129 0.781 13.380 1.00 83.00 182 GLU A O 1
ATOM 1303 N N . GLU A 1 183 ? -16.346 -0.776 11.958 1.00 72.62 183 GLU A N 1
ATOM 1304 C CA . GLU A 1 183 ? -15.821 -1.718 12.964 1.00 72.62 183 GLU A CA 1
ATOM 1305 C C . GLU A 1 183 ? -14.688 -1.119 13.813 1.00 72.62 183 GLU A C 1
ATOM 1307 O O . GLU A 1 183 ? -14.306 0.011 13.583 1.00 72.62 183 GLU A O 1
ATOM 1312 N N . GLU A 1 184 ? -14.129 -1.816 14.810 1.00 83.62 184 GLU A N 1
ATOM 1313 C CA . GLU A 1 184 ? -13.139 -1.286 15.771 1.00 83.62 184 GLU A CA 1
ATOM 1314 C C . GLU A 1 184 ? -11.938 -0.503 15.163 1.00 83.62 184 GLU A C 1
ATOM 1316 O O . GLU A 1 184 ? -11.447 -0.832 14.081 1.00 83.62 184 GLU A O 1
ATOM 1321 N N . PRO A 1 185 ? -11.375 0.505 15.877 1.00 83.94 185 PRO A N 1
ATOM 1322 C CA . PRO A 1 185 ? -10.242 1.325 15.404 1.00 83.94 185 PRO A CA 1
ATOM 1323 C C . PRO A 1 185 ? -9.010 0.523 14.990 1.00 83.94 185 PRO A C 1
ATOM 1325 O O . PRO A 1 185 ? -8.244 0.949 14.126 1.00 83.94 185 PRO A O 1
ATOM 1328 N N . ARG A 1 186 ? -8.812 -0.628 15.634 1.00 83.62 186 ARG A N 1
ATOM 1329 C CA . ARG A 1 186 ? -7.686 -1.521 15.374 1.00 83.62 186 ARG A CA 1
ATOM 1330 C C . ARG A 1 186 ? -7.836 -2.226 14.032 1.00 83.62 186 ARG A C 1
ATOM 1332 O O . ARG A 1 186 ? -6.863 -2.261 13.288 1.00 83.62 186 ARG A O 1
ATOM 1339 N N . SER A 1 187 ? -9.038 -2.687 13.691 1.00 85.06 187 SER A N 1
ATOM 1340 C CA . SER A 1 187 ? -9.318 -3.364 12.421 1.00 85.06 187 SER A CA 1
ATOM 1341 C C . SER A 1 187 ? -9.071 -2.445 11.227 1.00 85.06 187 SER A C 1
ATOM 1343 O O . SER A 1 187 ? -8.442 -2.858 10.255 1.00 85.06 187 SER A O 1
ATOM 1345 N N . ALA A 1 188 ? -9.467 -1.171 11.322 1.00 86.81 188 ALA A N 1
ATOM 1346 C CA . ALA A 1 188 ? -9.218 -0.186 10.266 1.00 86.81 188 ALA A CA 1
ATOM 1347 C C . ALA A 1 188 ? -7.715 0.079 10.054 1.00 86.81 188 ALA A C 1
ATOM 1349 O O . ALA A 1 188 ? -7.230 0.047 8.922 1.00 86.81 188 ALA A O 1
ATOM 1350 N N . ALA A 1 189 ? -6.958 0.286 11.139 1.00 88.69 189 ALA A N 1
ATOM 1351 C CA . ALA A 1 189 ? -5.511 0.490 11.059 1.00 88.69 189 ALA A CA 1
ATOM 1352 C C . ALA A 1 189 ? -4.783 -0.752 10.517 1.00 88.69 189 ALA A C 1
ATOM 1354 O O . ALA A 1 189 ? -3.898 -0.625 9.673 1.00 88.69 189 ALA A O 1
ATOM 1355 N N . LEU A 1 190 ? -5.182 -1.948 10.962 1.00 89.81 190 LEU A N 1
ATOM 1356 C CA . LEU A 1 190 ? -4.620 -3.213 10.492 1.00 89.81 190 LEU A CA 1
ATOM 1357 C C . LEU A 1 190 ? -4.898 -3.434 9.000 1.00 89.81 190 LEU A C 1
ATOM 1359 O O . LEU A 1 190 ? -3.989 -3.777 8.248 1.00 89.81 190 LEU A O 1
ATOM 1363 N N . THR A 1 191 ? -6.134 -3.185 8.566 1.00 89.88 191 THR A N 1
ATOM 1364 C CA . THR A 1 191 ? -6.545 -3.316 7.162 1.00 89.88 191 THR A CA 1
ATOM 1365 C C . THR A 1 191 ? -5.768 -2.347 6.277 1.00 89.88 191 THR A C 1
ATOM 1367 O O . THR A 1 191 ? -5.250 -2.755 5.240 1.00 89.88 191 THR A O 1
ATOM 1370 N N . GLY A 1 192 ? -5.602 -1.093 6.712 1.00 88.44 192 GLY A N 1
ATOM 1371 C CA . GLY A 1 192 ? -4.767 -0.113 6.014 1.00 88.44 192 GLY A CA 1
ATOM 1372 C C . GLY A 1 192 ? -3.296 -0.538 5.931 1.00 88.44 192 GLY A C 1
ATOM 1373 O O . GLY A 1 192 ? -2.677 -0.398 4.877 1.00 88.44 192 GLY A O 1
ATOM 1374 N N . ALA A 1 193 ? -2.748 -1.111 7.008 1.00 90.94 193 ALA A N 1
ATOM 1375 C CA . ALA A 1 193 ? -1.368 -1.595 7.042 1.00 90.94 193 ALA A CA 1
ATOM 1376 C C . ALA A 1 193 ? -1.138 -2.763 6.076 1.00 90.94 193 ALA A C 1
ATOM 1378 O O . ALA A 1 193 ? -0.253 -2.711 5.221 1.00 90.94 193 ALA A O 1
ATOM 1379 N N . VAL A 1 194 ? -1.950 -3.816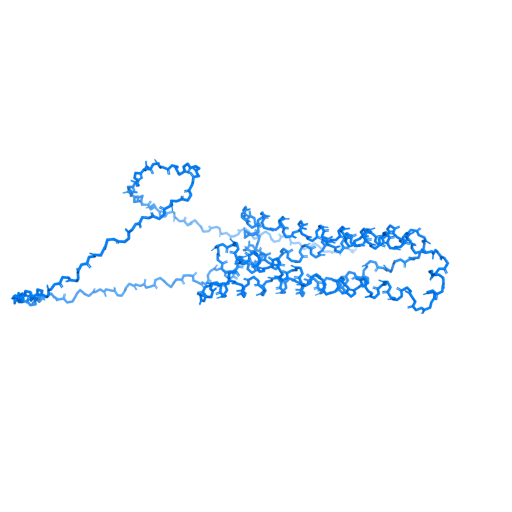 6.209 1.00 92.44 194 VAL A N 1
ATOM 1380 C CA . VAL A 1 194 ? -1.825 -5.044 5.416 1.00 92.44 194 VAL A CA 1
ATOM 1381 C C . VAL A 1 194 ? -2.177 -4.768 3.959 1.00 92.44 194 VAL A C 1
ATOM 1383 O O . VAL A 1 194 ? -1.434 -5.177 3.071 1.00 92.44 194 VAL A O 1
ATOM 1386 N N . GLY A 1 195 ? -3.250 -4.018 3.701 1.00 90.44 195 GLY A N 1
ATOM 1387 C CA . GLY A 1 195 ? -3.649 -3.626 2.352 1.00 90.44 195 GLY A CA 1
ATOM 1388 C C . GLY A 1 195 ? -2.592 -2.779 1.655 1.00 90.44 195 GLY A C 1
ATOM 1389 O O . GLY A 1 195 ? -2.248 -3.065 0.510 1.00 90.44 195 GLY A O 1
ATOM 1390 N N . GLY A 1 196 ? -2.018 -1.796 2.355 1.00 91.00 196 GLY A N 1
ATOM 1391 C CA . GLY A 1 196 ? -0.923 -0.981 1.830 1.00 91.00 196 GLY A CA 1
ATOM 1392 C C . GLY A 1 196 ? 0.325 -1.808 1.516 1.00 91.00 196 GLY A C 1
ATOM 1393 O O . GLY A 1 196 ? 0.898 -1.662 0.438 1.00 91.00 196 GLY A O 1
ATOM 1394 N N . PHE A 1 197 ? 0.717 -2.720 2.412 1.00 92.75 197 PHE A N 1
ATOM 1395 C CA . PHE A 1 197 ? 1.865 -3.604 2.196 1.00 92.75 197 PHE A CA 1
ATOM 1396 C C . PHE A 1 197 ? 1.654 -4.552 1.011 1.00 92.75 197 PHE A C 1
ATOM 1398 O O . PHE A 1 197 ? 2.478 -4.602 0.101 1.00 92.75 197 PHE A O 1
ATOM 1405 N N . VAL A 1 198 ? 0.541 -5.292 1.000 1.00 94.56 198 VAL A N 1
ATOM 1406 C CA . VAL A 1 198 ? 0.229 -6.263 -0.060 1.00 94.56 198 VAL A CA 1
ATOM 1407 C C . VAL A 1 198 ? 0.070 -5.553 -1.402 1.00 94.56 198 VAL A C 1
ATOM 1409 O O . VAL A 1 198 ? 0.659 -5.984 -2.392 1.00 94.56 198 VAL A O 1
ATOM 1412 N N . GLY A 1 199 ? -0.658 -4.434 -1.432 1.00 93.12 199 GLY A N 1
ATOM 1413 C CA . GLY A 1 199 ? -0.806 -3.606 -2.626 1.00 93.12 199 GLY A CA 1
ATOM 1414 C C . GLY A 1 199 ? 0.540 -3.117 -3.163 1.00 93.12 199 GLY A C 1
ATOM 1415 O O . GLY A 1 199 ? 0.791 -3.206 -4.364 1.00 93.12 199 GLY A O 1
ATOM 1416 N N . TYR A 1 200 ? 1.449 -2.700 -2.281 1.00 92.94 200 TYR A N 1
ATOM 1417 C CA . TYR A 1 200 ? 2.808 -2.321 -2.657 1.00 92.94 200 TYR A CA 1
ATOM 1418 C C . TYR A 1 200 ? 3.614 -3.486 -3.259 1.00 92.94 200 TYR A C 1
ATOM 1420 O O . TYR A 1 200 ? 4.255 -3.298 -4.292 1.00 92.94 200 TYR A O 1
ATOM 1428 N N . ILE A 1 201 ? 3.546 -4.697 -2.693 1.00 93.12 201 ILE A N 1
ATOM 1429 C CA . ILE A 1 201 ? 4.213 -5.879 -3.276 1.00 93.12 201 ILE A CA 1
ATOM 1430 C C . ILE A 1 201 ? 3.673 -6.181 -4.681 1.00 93.12 201 ILE A C 1
ATOM 1432 O O . ILE A 1 201 ? 4.449 -6.436 -5.604 1.00 93.12 201 ILE A O 1
ATOM 1436 N N . VAL A 1 202 ? 2.353 -6.109 -4.866 1.00 94.75 202 VAL A N 1
ATOM 1437 C CA . VAL A 1 202 ? 1.721 -6.302 -6.180 1.00 94.75 202 VAL A CA 1
ATOM 1438 C C . VAL A 1 202 ? 2.168 -5.223 -7.169 1.00 94.75 202 VAL A C 1
ATOM 1440 O O . VAL A 1 202 ? 2.522 -5.533 -8.306 1.00 94.75 202 VAL A O 1
ATOM 1443 N N . PHE A 1 203 ? 2.223 -3.965 -6.735 1.00 91.44 203 PHE A N 1
ATOM 1444 C CA . PHE A 1 203 ? 2.734 -2.861 -7.543 1.00 91.44 203 PHE A CA 1
ATOM 1445 C C . PHE A 1 203 ? 4.192 -3.083 -7.968 1.00 91.44 203 PHE A C 1
ATOM 1447 O O . PHE A 1 203 ? 4.502 -2.943 -9.151 1.00 91.44 203 PHE A O 1
ATOM 1454 N N . LEU A 1 204 ? 5.075 -3.487 -7.045 1.00 88.62 204 LEU A N 1
ATOM 1455 C CA . LEU A 1 204 ? 6.470 -3.809 -7.363 1.00 88.62 204 LEU A CA 1
ATOM 1456 C C . LEU A 1 204 ? 6.570 -4.908 -8.417 1.00 88.62 204 LEU A C 1
ATOM 1458 O O . LEU A 1 204 ? 7.369 -4.792 -9.345 1.00 88.62 204 LEU A O 1
ATOM 1462 N N . PHE A 1 205 ? 5.754 -5.956 -8.292 1.00 90.69 205 PHE A N 1
ATOM 1463 C CA . PHE A 1 205 ? 5.721 -7.039 -9.267 1.00 90.69 205 PHE A CA 1
ATOM 1464 C C . PHE A 1 205 ? 5.316 -6.533 -10.658 1.00 90.69 205 PHE A C 1
ATOM 1466 O O . PHE A 1 205 ? 5.967 -6.865 -11.646 1.00 90.69 205 PHE A O 1
ATOM 1473 N N . ILE A 1 206 ? 4.295 -5.676 -10.745 1.00 90.88 206 ILE A N 1
ATOM 1474 C CA . ILE A 1 206 ? 3.862 -5.081 -12.017 1.00 90.88 206 ILE A CA 1
ATOM 1475 C C . ILE A 1 206 ? 4.978 -4.228 -12.623 1.00 90.88 206 ILE A C 1
ATOM 1477 O O . ILE A 1 206 ? 5.333 -4.416 -13.787 1.00 90.88 206 ILE A O 1
ATOM 1481 N N . VAL A 1 207 ? 5.573 -3.327 -11.838 1.00 84.75 207 VAL A N 1
ATOM 1482 C CA . VAL A 1 207 ? 6.688 -2.485 -12.299 1.00 84.75 207 VAL A CA 1
ATOM 1483 C C . VAL A 1 207 ? 7.862 -3.344 -12.763 1.00 84.75 207 VAL A C 1
ATOM 1485 O O . VAL A 1 207 ? 8.461 -3.043 -13.795 1.00 84.75 207 VAL A O 1
ATOM 1488 N N . PHE A 1 208 ? 8.165 -4.434 -12.057 1.00 84.25 208 PHE A N 1
ATOM 1489 C CA . PHE A 1 208 ? 9.201 -5.385 -12.448 1.00 84.25 208 PHE A CA 1
ATOM 1490 C C . PHE A 1 208 ? 8.892 -6.053 -13.796 1.00 84.25 208 PHE A C 1
ATOM 1492 O O . PHE A 1 208 ? 9.765 -6.100 -14.661 1.00 84.25 208 PHE A O 1
ATOM 1499 N N . VAL A 1 209 ? 7.652 -6.506 -14.015 1.00 88.44 209 VAL A N 1
ATOM 1500 C CA . VAL A 1 209 ? 7.220 -7.097 -15.294 1.00 88.44 209 VAL A CA 1
ATOM 1501 C C . VAL A 1 209 ? 7.339 -6.089 -16.439 1.00 88.44 209 VAL A C 1
ATOM 1503 O O . VAL A 1 209 ? 7.886 -6.415 -17.486 1.00 88.44 209 VAL A O 1
ATOM 1506 N N . PHE A 1 210 ? 6.900 -4.844 -16.261 1.00 85.81 210 PHE A N 1
ATOM 1507 C CA . PHE A 1 210 ? 7.073 -3.828 -17.307 1.00 85.81 210 PHE A CA 1
ATOM 1508 C C . PHE A 1 210 ? 8.544 -3.474 -17.539 1.00 85.81 210 PHE A C 1
ATOM 1510 O O . PHE A 1 210 ? 8.968 -3.309 -18.683 1.00 85.81 210 PHE A O 1
ATOM 1517 N N . SER A 1 211 ? 9.340 -3.413 -16.471 1.00 79.56 211 SER A N 1
ATOM 1518 C CA . SER A 1 211 ? 10.780 -3.166 -16.569 1.00 79.56 211 SER A CA 1
ATOM 1519 C C . SER A 1 211 ? 11.482 -4.273 -17.353 1.00 79.56 211 SER A C 1
ATOM 1521 O O . SER A 1 211 ? 12.339 -3.973 -18.182 1.00 79.56 211 SER A O 1
ATOM 1523 N N . SER A 1 212 ? 11.098 -5.539 -17.157 1.00 81.88 212 SER A N 1
ATOM 1524 C CA . SER A 1 212 ? 11.678 -6.664 -17.897 1.00 81.88 212 SER A CA 1
ATOM 1525 C C . SER A 1 212 ? 11.268 -6.667 -19.373 1.00 81.88 212 SER A C 1
ATOM 1527 O O . SER A 1 212 ? 12.095 -6.981 -20.230 1.00 81.88 212 SER A O 1
ATOM 1529 N N . LEU A 1 213 ? 10.045 -6.228 -19.695 1.00 84.56 213 LEU A N 1
ATOM 1530 C CA . LEU A 1 213 ? 9.602 -6.047 -21.082 1.00 84.56 213 LEU A CA 1
ATOM 1531 C C . LEU A 1 213 ? 10.434 -4.981 -21.810 1.00 84.56 213 LEU A C 1
ATOM 1533 O O . LEU A 1 213 ? 10.872 -5.210 -22.939 1.00 84.56 213 LEU A O 1
ATOM 1537 N N . VAL A 1 214 ? 10.707 -3.848 -21.154 1.00 78.19 214 VAL A N 1
ATOM 1538 C CA . VAL A 1 214 ? 11.538 -2.766 -21.716 1.00 78.19 214 VAL A CA 1
ATOM 1539 C C . VAL A 1 214 ? 13.023 -3.163 -21.785 1.00 78.19 214 VAL A C 1
ATOM 1541 O O . VAL A 1 214 ? 13.718 -2.796 -22.729 1.00 78.19 214 VAL A O 1
ATOM 1544 N N . SER A 1 215 ? 13.515 -3.945 -20.819 1.00 72.38 215 SER A N 1
ATOM 1545 C CA . SER A 1 215 ? 14.920 -4.385 -20.705 1.00 72.38 215 SER A CA 1
ATOM 1546 C C . SER A 1 215 ? 15.296 -5.560 -21.626 1.00 72.38 215 SER A C 1
ATOM 1548 O O . SER A 1 215 ? 16.475 -5.903 -21.735 1.00 72.38 215 SER A O 1
ATOM 1550 N N . SER A 1 216 ? 14.339 -6.134 -22.364 1.00 62.91 216 SER A N 1
ATOM 1551 C CA . SER A 1 216 ? 14.552 -7.243 -23.314 1.00 62.91 216 SER A CA 1
ATOM 1552 C C . SER A 1 216 ? 15.655 -7.009 -24.371 1.00 62.91 216 SER A C 1
ATOM 1554 O O . SER A 1 216 ? 16.102 -7.959 -25.008 1.00 62.91 216 SER A O 1
ATOM 1556 N N . GLY A 1 217 ? 16.186 -5.785 -24.486 1.00 62.81 217 GLY A N 1
ATOM 1557 C CA . GLY A 1 217 ? 17.431 -5.445 -25.187 1.00 62.81 217 GLY A CA 1
ATOM 1558 C C . GLY A 1 217 ? 18.754 -5.895 -24.530 1.00 62.81 217 GLY A C 1
ATOM 1559 O O . GLY A 1 217 ? 19.812 -5.476 -24.991 1.00 62.81 217 GLY A O 1
ATOM 1560 N N . GLY A 1 218 ? 18.746 -6.731 -23.484 1.00 45.78 218 GLY A N 1
ATOM 1561 C CA . GLY A 1 218 ? 19.953 -7.417 -22.982 1.00 45.78 218 GLY A CA 1
ATOM 1562 C C . GLY A 1 218 ? 20.789 -6.656 -21.944 1.00 45.78 218 GLY A C 1
ATOM 1563 O O . GLY A 1 218 ? 21.900 -7.073 -21.620 1.00 45.78 218 GLY A O 1
ATOM 1564 N N . GLY A 1 219 ? 20.270 -5.561 -21.387 1.00 50.19 219 GLY A N 1
ATOM 1565 C CA . GLY A 1 219 ? 20.916 -4.838 -20.288 1.00 50.19 219 GLY A CA 1
ATOM 1566 C C . GLY A 1 219 ? 20.501 -5.426 -18.945 1.00 50.19 219 GLY A C 1
ATOM 1567 O O . GLY A 1 219 ? 19.417 -5.110 -18.465 1.00 50.19 219 GLY A O 1
ATOM 1568 N N . GLY A 1 220 ? 21.349 -6.285 -18.370 1.00 48.22 220 GLY A N 1
ATOM 1569 C CA . GLY A 1 220 ? 21.095 -7.028 -17.134 1.00 48.22 220 GLY A CA 1
ATOM 1570 C C . GLY A 1 220 ? 20.551 -6.163 -15.998 1.00 48.22 220 GLY A C 1
ATOM 1571 O O . GLY A 1 220 ? 21.292 -5.447 -15.327 1.00 48.22 220 GLY A O 1
ATOM 1572 N N . THR A 1 221 ? 19.246 -6.268 -15.762 1.00 53.09 221 THR A N 1
ATOM 1573 C CA . THR A 1 221 ? 18.606 -5.870 -14.509 1.00 53.09 221 THR A CA 1
ATOM 1574 C C . THR A 1 221 ? 19.312 -6.590 -13.367 1.00 53.09 221 THR A C 1
ATOM 1576 O O . THR A 1 221 ? 19.416 -7.816 -13.390 1.00 53.09 221 THR A O 1
ATOM 1579 N N . GLY A 1 222 ? 19.836 -5.813 -12.415 1.00 60.03 222 GLY A N 1
ATOM 1580 C CA . GLY A 1 222 ? 20.602 -6.301 -11.272 1.00 60.03 222 GLY A CA 1
ATOM 1581 C C . GLY A 1 222 ? 19.908 -7.434 -10.520 1.00 60.03 222 GLY A C 1
ATOM 1582 O O . GLY A 1 222 ? 18.700 -7.654 -10.643 1.00 60.03 222 GLY A O 1
ATOM 1583 N N . ASN A 1 223 ? 20.704 -8.172 -9.750 1.00 79.25 223 ASN A N 1
ATOM 1584 C CA . ASN A 1 223 ? 20.254 -9.338 -9.004 1.00 79.25 223 ASN A CA 1
ATOM 1585 C C . ASN A 1 223 ? 18.966 -9.009 -8.237 1.00 79.25 223 ASN A C 1
ATOM 1587 O O . ASN A 1 223 ? 18.923 -8.058 -7.459 1.00 79.25 223 ASN A O 1
ATOM 1591 N N . LEU A 1 224 ? 17.914 -9.803 -8.438 1.00 73.50 224 LEU A N 1
ATOM 1592 C CA . LEU A 1 224 ? 16.582 -9.567 -7.867 1.00 73.50 224 LEU A CA 1
ATOM 1593 C C . LEU A 1 224 ? 16.649 -9.395 -6.331 1.00 73.50 224 LEU A C 1
ATOM 1595 O O . LEU A 1 224 ? 15.910 -8.604 -5.750 1.00 73.50 224 LEU A O 1
ATOM 1599 N N . GLY A 1 225 ? 17.615 -10.059 -5.685 1.00 76.00 225 GLY A N 1
ATOM 1600 C CA . GLY A 1 225 ? 17.913 -9.911 -4.258 1.00 76.00 225 GLY A CA 1
ATOM 1601 C C . GLY A 1 225 ? 18.425 -8.527 -3.829 1.00 76.00 225 GLY A C 1
ATOM 1602 O O . GLY A 1 225 ? 18.086 -8.085 -2.733 1.00 76.00 225 GLY A O 1
ATOM 1603 N N . GLU A 1 226 ? 19.178 -7.814 -4.673 1.00 79.69 226 GLU A N 1
ATOM 1604 C CA . GLU A 1 226 ? 19.681 -6.461 -4.368 1.00 79.69 226 GLU A CA 1
ATOM 1605 C C . GLU A 1 226 ? 18.561 -5.419 -4.387 1.00 79.69 226 GLU A C 1
ATOM 1607 O O . GLU A 1 226 ? 18.585 -4.465 -3.613 1.00 79.69 226 GLU A O 1
ATOM 1612 N N . ILE A 1 227 ? 17.552 -5.624 -5.237 1.00 75.00 227 ILE A N 1
ATOM 1613 C CA . ILE A 1 227 ? 16.390 -4.737 -5.334 1.00 75.00 227 ILE A CA 1
ATOM 1614 C C . ILE A 1 227 ? 15.360 -5.078 -4.249 1.00 75.00 227 ILE A C 1
ATOM 1616 O O . ILE A 1 227 ? 14.801 -4.175 -3.624 1.00 75.00 227 ILE A O 1
ATOM 1620 N N . LEU A 1 228 ? 15.120 -6.368 -3.980 1.00 79.94 228 LEU A N 1
ATOM 1621 C CA . LEU A 1 228 ? 14.093 -6.789 -3.022 1.00 79.94 228 LEU A CA 1
ATOM 1622 C C . LEU A 1 228 ? 14.413 -6.416 -1.574 1.00 79.94 228 LEU A C 1
ATOM 1624 O O . LEU A 1 228 ? 13.494 -6.047 -0.847 1.00 79.94 228 LEU A O 1
ATOM 1628 N N . GLY A 1 229 ? 15.676 -6.493 -1.143 1.00 84.56 229 GLY A N 1
ATOM 1629 C CA . GLY A 1 229 ? 16.048 -6.196 0.247 1.00 84.56 229 GLY A CA 1
ATOM 1630 C C . GLY A 1 229 ? 15.595 -4.797 0.697 1.00 84.56 229 GLY A C 1
ATOM 1631 O O . GLY A 1 229 ? 14.785 -4.685 1.624 1.00 84.56 229 GLY A O 1
ATOM 1632 N N . PRO A 1 230 ? 16.038 -3.725 0.014 1.00 83.00 230 PRO A N 1
ATOM 1633 C CA . PRO A 1 230 ? 15.570 -2.366 0.275 1.00 83.00 230 PRO A CA 1
ATOM 1634 C C . PRO A 1 230 ? 14.067 -2.192 0.027 1.00 83.00 230 PRO A C 1
ATOM 1636 O O . PRO A 1 230 ? 13.395 -1.509 0.801 1.00 83.00 230 PRO A O 1
ATOM 1639 N N . ALA A 1 231 ? 13.520 -2.832 -1.013 1.00 84.50 231 ALA A N 1
ATOM 1640 C CA . ALA A 1 231 ? 12.110 -2.696 -1.360 1.00 84.50 231 ALA A CA 1
ATOM 1641 C C . ALA A 1 231 ? 11.174 -3.240 -0.269 1.00 84.50 231 ALA A C 1
ATOM 1643 O O . ALA A 1 231 ? 10.157 -2.607 0.008 1.00 84.50 231 ALA A O 1
ATOM 1644 N N . ILE A 1 232 ? 11.517 -4.351 0.393 1.00 86.75 232 ILE A N 1
ATOM 1645 C CA . ILE A 1 232 ? 10.739 -4.902 1.517 1.00 86.75 232 ILE A CA 1
ATOM 1646 C C . ILE A 1 232 ? 10.761 -3.943 2.708 1.00 86.75 232 ILE A C 1
ATOM 1648 O O . ILE A 1 232 ? 9.705 -3.633 3.262 1.00 86.75 232 ILE A O 1
ATOM 1652 N N . GLY A 1 233 ? 11.945 -3.438 3.076 1.00 87.88 233 GLY A N 1
ATOM 1653 C CA . GLY A 1 233 ? 12.077 -2.449 4.150 1.00 87.88 233 GLY A CA 1
ATOM 1654 C C . GLY A 1 233 ? 11.237 -1.202 3.876 1.00 87.88 233 GLY A C 1
ATOM 1655 O O . GLY A 1 233 ? 10.603 -0.652 4.776 1.00 87.88 233 GLY A O 1
ATOM 1656 N N . TRP A 1 234 ? 11.153 -0.812 2.608 1.00 86.75 234 TRP A N 1
ATOM 1657 C CA . TRP A 1 234 ? 10.337 0.309 2.186 1.00 86.75 234 TRP A CA 1
ATOM 1658 C C . TRP A 1 234 ? 8.827 0.017 2.218 1.00 86.75 234 TRP A C 1
ATOM 1660 O O . TRP A 1 234 ? 8.044 0.856 2.670 1.00 86.75 234 TRP A O 1
ATOM 1670 N N . GLY A 1 235 ? 8.425 -1.211 1.884 1.00 88.44 235 GLY A N 1
ATOM 1671 C CA . GLY A 1 235 ? 7.048 -1.682 2.037 1.00 88.44 235 GLY A CA 1
ATOM 1672 C C . GLY A 1 235 ? 6.530 -1.573 3.473 1.00 88.44 235 GLY A C 1
ATOM 1673 O O . GLY A 1 235 ? 5.366 -1.233 3.676 1.00 88.44 235 GLY A O 1
ATOM 1674 N N . ILE A 1 236 ? 7.389 -1.767 4.481 1.00 91.00 236 ILE A N 1
ATOM 1675 C CA . ILE A 1 236 ? 7.021 -1.546 5.891 1.00 91.00 236 ILE A CA 1
ATOM 1676 C C . ILE A 1 236 ? 6.647 -0.075 6.126 1.00 91.00 236 ILE A C 1
ATOM 1678 O O . ILE A 1 236 ? 5.656 0.207 6.796 1.00 91.00 236 ILE A O 1
ATOM 1682 N N . GLY A 1 237 ? 7.389 0.872 5.544 1.00 89.31 237 GLY A N 1
ATOM 1683 C CA . GLY A 1 237 ? 7.061 2.298 5.620 1.00 89.31 237 GLY A CA 1
ATOM 1684 C C . GLY A 1 237 ? 5.700 2.618 4.997 1.00 89.31 237 GLY A C 1
ATOM 1685 O O . GLY A 1 237 ? 4.905 3.349 5.589 1.00 89.31 237 GLY A O 1
ATOM 1686 N N . VAL A 1 238 ? 5.397 2.006 3.849 1.00 89.56 238 VAL A N 1
ATOM 1687 C CA . VAL A 1 238 ? 4.088 2.121 3.185 1.00 89.56 238 VAL A CA 1
ATOM 1688 C C . VAL A 1 238 ? 2.971 1.554 4.068 1.00 89.56 238 VAL A C 1
ATOM 1690 O O . VAL A 1 238 ? 1.928 2.192 4.225 1.00 89.56 238 VAL A O 1
ATOM 1693 N N . ALA A 1 239 ? 3.205 0.410 4.716 1.00 90.62 239 ALA A N 1
ATOM 1694 C CA . ALA A 1 239 ? 2.263 -0.191 5.658 1.00 90.62 239 ALA A CA 1
ATOM 1695 C C . ALA A 1 239 ? 1.984 0.733 6.855 1.00 90.62 239 ALA A C 1
ATOM 1697 O O . ALA A 1 239 ? 0.830 0.966 7.214 1.00 90.62 239 ALA A O 1
ATOM 1698 N N . VAL A 1 240 ? 3.031 1.313 7.449 1.00 92.75 240 VAL A N 1
ATOM 1699 C CA . VAL A 1 240 ? 2.898 2.253 8.572 1.00 92.75 240 VAL A CA 1
ATOM 1700 C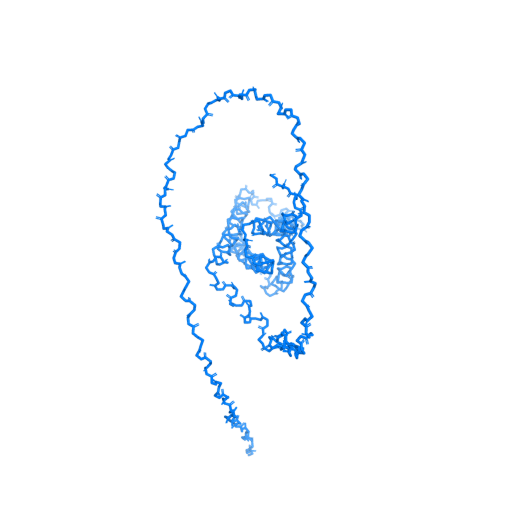 C . VAL A 1 240 ? 2.132 3.509 8.151 1.00 92.75 240 VAL A C 1
ATOM 1702 O O . VAL A 1 240 ? 1.259 3.957 8.894 1.00 92.75 240 VAL A O 1
ATOM 1705 N N . ALA A 1 241 ? 2.396 4.052 6.959 1.00 90.25 241 ALA A N 1
ATOM 1706 C CA . ALA A 1 241 ? 1.661 5.199 6.426 1.00 90.25 241 ALA A CA 1
ATOM 1707 C C . ALA A 1 241 ? 0.167 4.881 6.217 1.00 90.25 241 ALA A C 1
ATOM 1709 O O . ALA A 1 241 ? -0.700 5.657 6.635 1.00 90.25 241 ALA A O 1
ATOM 1710 N N . GLY A 1 242 ? -0.148 3.713 5.650 1.00 87.31 242 GLY A N 1
ATOM 1711 C CA . GLY A 1 242 ? -1.525 3.229 5.503 1.00 87.31 242 GLY A CA 1
ATOM 1712 C C . GLY A 1 242 ? -2.236 3.052 6.851 1.00 87.31 242 GLY A C 1
ATOM 1713 O O . GLY A 1 242 ? -3.366 3.504 7.029 1.00 87.31 242 GLY A O 1
ATOM 1714 N N . ALA A 1 243 ? -1.553 2.478 7.843 1.00 90.00 243 ALA A N 1
ATOM 1715 C CA . ALA A 1 243 ? -2.095 2.293 9.189 1.00 90.00 243 ALA A CA 1
ATOM 1716 C C . ALA A 1 243 ? -2.364 3.627 9.905 1.00 90.00 243 ALA A C 1
ATOM 1718 O O . ALA A 1 243 ? -3.435 3.839 10.480 1.00 90.00 243 ALA A O 1
ATOM 1719 N N . ALA A 1 244 ? -1.382 4.534 9.872 1.00 91.25 244 ALA A N 1
ATOM 1720 C CA . ALA A 1 244 ? -1.446 5.823 10.551 1.00 91.25 244 ALA A CA 1
ATOM 1721 C C . ALA A 1 244 ? -2.542 6.717 9.961 1.00 91.25 244 ALA A C 1
ATOM 1723 O O . ALA A 1 244 ? -3.284 7.357 10.706 1.00 91.25 244 ALA A O 1
ATOM 1724 N N . SER A 1 245 ? -2.672 6.729 8.635 1.00 89.75 245 SER A N 1
ATOM 1725 C CA . SER A 1 245 ? -3.698 7.500 7.933 1.00 89.75 245 SER A CA 1
ATOM 1726 C C . SER A 1 245 ? -5.112 6.987 8.222 1.00 89.75 245 SER A C 1
ATOM 1728 O O . SER A 1 245 ? -5.981 7.797 8.549 1.00 89.75 245 SER A O 1
ATOM 1730 N N . ALA A 1 246 ? -5.322 5.666 8.240 1.00 87.56 246 ALA A N 1
ATOM 1731 C CA . ALA A 1 246 ? -6.596 5.064 8.642 1.00 87.56 246 ALA A CA 1
ATOM 1732 C C . ALA A 1 246 ? -6.969 5.407 10.094 1.00 87.56 246 ALA A C 1
ATOM 1734 O O . ALA A 1 246 ? -8.105 5.792 10.389 1.00 87.56 246 ALA A O 1
ATOM 1735 N N . PHE A 1 247 ? -5.997 5.333 11.008 1.00 88.75 247 PHE A N 1
ATOM 1736 C CA . PHE A 1 247 ? -6.204 5.692 12.410 1.00 88.75 247 PHE A CA 1
ATOM 1737 C C . PHE A 1 247 ? -6.546 7.182 12.589 1.00 88.75 247 PHE A C 1
ATOM 1739 O O . PHE A 1 247 ? -7.472 7.528 13.330 1.00 88.75 247 PHE A O 1
ATOM 1746 N N . LEU A 1 248 ? -5.817 8.071 11.906 1.00 88.12 248 LEU A N 1
ATOM 1747 C CA . LEU A 1 248 ? -6.033 9.519 11.968 1.00 88.12 248 LEU A CA 1
ATOM 1748 C C . LEU A 1 248 ? -7.382 9.927 11.376 1.00 88.12 248 LEU A C 1
ATOM 1750 O O . LEU A 1 248 ? -8.107 10.685 12.021 1.00 88.12 248 LEU A O 1
ATOM 1754 N N . ALA A 1 249 ? -7.745 9.395 10.206 1.00 88.06 249 ALA A N 1
ATOM 1755 C CA . ALA A 1 249 ? -9.031 9.666 9.561 1.00 88.06 249 ALA A CA 1
ATOM 1756 C C . ALA A 1 249 ? -10.198 9.336 10.499 1.00 88.06 249 ALA A C 1
ATOM 1758 O O . ALA A 1 249 ? -11.106 10.146 10.705 1.00 88.06 249 ALA A O 1
ATOM 1759 N N . ARG A 1 250 ? -10.111 8.190 11.180 1.00 83.75 250 ARG A N 1
ATOM 1760 C CA . ARG A 1 250 ? -11.110 7.802 12.171 1.00 83.75 250 ARG A CA 1
ATOM 1761 C C . ARG A 1 250 ? -11.142 8.735 13.376 1.00 83.75 250 ARG A C 1
ATOM 1763 O O . ARG A 1 250 ? -12.221 9.115 13.831 1.00 83.75 250 ARG A O 1
ATOM 1770 N N . LYS A 1 251 ? -9.977 9.093 13.923 1.00 87.81 251 LYS A N 1
ATOM 1771 C CA . LYS A 1 251 ? -9.897 9.997 15.078 1.00 87.81 251 LYS A CA 1
ATOM 1772 C C . LYS A 1 251 ? -10.555 11.345 14.768 1.00 87.81 251 LYS A C 1
ATOM 1774 O O . LYS A 1 251 ? -11.245 11.885 15.629 1.00 87.81 251 LYS A O 1
ATOM 1779 N N . LEU A 1 252 ? -10.377 11.853 13.549 1.00 87.00 252 LEU A N 1
ATOM 1780 C CA . LEU A 1 252 ? -11.012 13.088 13.084 1.00 87.00 252 LEU A CA 1
ATOM 1781 C C . LEU A 1 252 ? -12.537 12.943 12.980 1.00 87.00 252 LEU A C 1
ATOM 1783 O O . LEU A 1 252 ? -13.251 13.791 13.512 1.00 87.00 252 LEU A O 1
ATOM 1787 N N . ARG A 1 253 ? -13.031 11.835 12.406 1.00 84.81 253 ARG A N 1
ATOM 1788 C CA . ARG A 1 253 ? -14.474 11.532 12.323 1.00 84.81 253 ARG A CA 1
ATOM 1789 C C . ARG A 1 253 ? -15.133 11.465 13.706 1.00 84.81 253 ARG A C 1
ATOM 1791 O O . ARG A 1 253 ? -16.197 12.038 13.915 1.00 84.81 253 ARG A O 1
ATOM 1798 N N . LEU A 1 254 ? -14.487 10.808 14.673 1.00 85.56 254 LEU A N 1
ATOM 1799 C CA . LEU A 1 254 ? -14.986 10.708 16.053 1.00 85.56 254 LEU A CA 1
ATOM 1800 C C . LEU A 1 254 ? -14.915 12.036 16.821 1.00 85.56 254 LEU A C 1
ATOM 1802 O O . LEU A 1 254 ? -15.676 12.238 17.763 1.00 85.56 254 LEU A O 1
ATOM 1806 N N . GLY A 1 255 ? -14.021 12.942 16.425 1.00 86.44 255 GLY A N 1
ATOM 1807 C CA . GLY A 1 255 ? -13.882 14.271 17.021 1.00 86.44 255 GLY A CA 1
ATOM 1808 C C . GLY A 1 255 ? -14.987 15.260 16.639 1.00 86.44 255 GLY A C 1
ATOM 1809 O O . GLY A 1 255 ? -14.909 16.416 17.047 1.00 86.44 255 GLY A O 1
ATOM 1810 N N . GLY A 1 256 ? -15.988 14.848 15.851 1.00 81.69 256 GLY A N 1
ATOM 1811 C CA . GLY A 1 256 ? -17.087 15.716 15.417 1.00 81.69 256 GLY A CA 1
ATOM 1812 C C . GLY A 1 256 ? -16.694 16.740 14.348 1.00 81.69 256 GLY A C 1
ATOM 1813 O O . GLY A 1 256 ? -17.494 17.609 14.005 1.00 81.69 256 GLY A O 1
ATOM 1814 N N . LEU 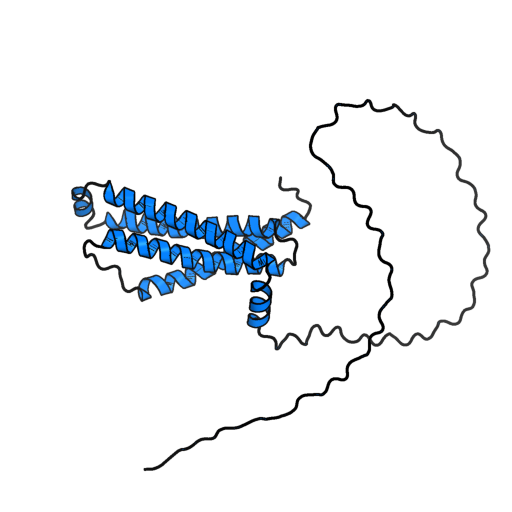A 1 257 ? -15.482 16.641 13.795 1.00 73.44 257 LEU A N 1
ATOM 1815 C CA . LEU A 1 257 ? -15.114 17.361 12.583 1.00 73.44 257 LEU A CA 1
ATOM 1816 C C . LEU A 1 257 ? -15.811 16.666 11.415 1.00 73.44 257 LEU A C 1
ATOM 1818 O O . LEU A 1 257 ? -15.355 15.631 10.932 1.00 73.44 257 LEU A O 1
ATOM 1822 N N . ASN A 1 258 ? -16.941 17.231 10.990 1.00 69.88 258 ASN A N 1
ATOM 1823 C CA . ASN A 1 258 ? -17.572 16.887 9.721 1.00 69.88 258 ASN A CA 1
ATOM 1824 C C . ASN A 1 258 ? -16.624 17.325 8.601 1.00 69.88 258 ASN A C 1
ATOM 1826 O O . ASN A 1 258 ? -16.646 18.474 8.162 1.00 69.88 258 ASN A O 1
ATOM 1830 N N . VAL A 1 259 ? -15.737 16.420 8.198 1.00 62.06 259 VAL A N 1
ATOM 1831 C CA . VAL A 1 259 ? -14.936 16.577 6.989 1.00 62.06 259 VAL A CA 1
ATOM 1832 C C . VAL A 1 259 ? -15.849 16.144 5.845 1.00 62.06 259 VAL A C 1
ATOM 1834 O O . VAL A 1 259 ? -16.078 14.951 5.658 1.00 62.06 259 VAL A O 1
ATOM 1837 N N . VAL A 1 260 ? -16.478 17.134 5.212 1.00 53.62 260 VAL A N 1
ATOM 1838 C CA . VAL A 1 260 ? -17.325 16.981 4.019 1.00 53.62 260 VAL A CA 1
ATOM 1839 C C . VAL A 1 260 ? -16.439 16.844 2.791 1.00 53.62 260 VAL A C 1
ATOM 1841 O O . VAL A 1 260 ? -15.468 17.631 2.699 1.00 53.62 260 VAL A O 1
#

Foldseek 3Di:
DDDDDDDDDDDPDDDDPDDDDPDDDDPDDDDDPPDDDDDDDDDDDDDDDPDDDDDDDDDDDPDDDPPDDPPPDDPPPPDPPPPPPPCPPPCPPVPVVNVLVVLCPDPVLVVLLVVLLVVLLVVLQVLLVVLLVVLVPPPPVVVVVPVPPNVVCSVVVSVVCLLPVLLVSLLVSLLVLLVPDPDDLQSSLSSSLVSSLVSNVSSVVSNVVSVCVSCVVPDDDPDPVVVVVVSNVSSNVSSNSSSVSSNVSNVCVVVPPPPD

Radius of gyration: 32.79 Å; chains: 1; bounding box: 80×78×89 Å

Organism: NCBI:txid2692199